Protein AF-A0AAW9J948-F1 (afdb_monomer_lite)

Radius of gyration: 21.25 Å; chains: 1; bounding box: 46×38×67 Å

pLDDT: mean 80.61, std 12.33, range [49.28, 95.81]

Structure (mmCIF, N/CA/C/O backbone):
data_AF-A0AAW9J948-F1
#
_entry.id   AF-A0AAW9J948-F1
#
loop_
_atom_site.group_PDB
_atom_site.id
_atom_site.type_symbol
_atom_site.label_atom_id
_atom_site.label_alt_id
_atom_site.label_comp_id
_atom_site.label_asym_id
_atom_site.label_entity_id
_atom_site.label_seq_id
_atom_site.pdbx_PDB_ins_code
_atom_site.Cartn_x
_atom_site.Cartn_y
_atom_site.Cartn_z
_atom_site.occupancy
_atom_site.B_iso_or_equiv
_atom_site.auth_seq_id
_atom_site.auth_comp_id
_atom_site.auth_asym_id
_atom_site.auth_atom_id
_atom_site.pdbx_PDB_model_num
ATOM 1 N N . PRO A 1 1 ? 7.634 14.056 -4.922 1.00 69.69 1 PRO A N 1
ATOM 2 C CA . PRO A 1 1 ? 8.353 15.098 -5.703 1.00 69.69 1 PRO A CA 1
ATOM 3 C C . PRO A 1 1 ? 9.664 14.594 -6.317 1.00 69.69 1 PRO A C 1
ATOM 5 O O . PRO A 1 1 ? 9.771 14.563 -7.535 1.00 69.69 1 PRO A O 1
ATOM 8 N N . ILE A 1 2 ? 10.621 14.130 -5.501 1.00 78.88 2 ILE A N 1
ATOM 9 C CA . ILE A 1 2 ? 11.935 13.707 -6.012 1.00 78.88 2 ILE A CA 1
ATOM 10 C C . ILE A 1 2 ? 11.862 12.459 -6.899 1.00 78.88 2 ILE A C 1
ATOM 12 O O . ILE A 1 2 ? 12.463 12.441 -7.962 1.00 78.88 2 ILE A O 1
ATOM 16 N N . ALA A 1 3 ? 11.022 11.480 -6.544 1.00 79.25 3 ALA A N 1
ATOM 17 C CA . ALA A 1 3 ? 10.766 10.304 -7.377 1.00 79.25 3 ALA A CA 1
ATOM 18 C C . ALA A 1 3 ? 10.282 10.669 -8.789 1.00 79.25 3 ALA A C 1
ATOM 20 O O . ALA A 1 3 ? 10.713 10.063 -9.761 1.00 79.25 3 ALA A O 1
ATOM 21 N N . GLY A 1 4 ? 9.413 11.683 -8.904 1.00 81.19 4 GLY A N 1
ATO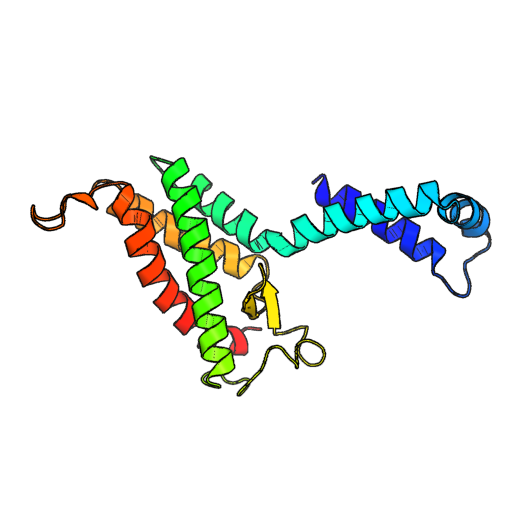M 22 C CA . GLY A 1 4 ? 8.882 12.157 -10.187 1.00 81.19 4 GLY A CA 1
ATOM 23 C C . GLY A 1 4 ? 9.942 12.830 -11.045 1.00 81.19 4 GLY A C 1
ATOM 24 O O . GLY A 1 4 ? 9.979 12.614 -12.248 1.00 81.19 4 GLY A O 1
ATOM 25 N N . ILE A 1 5 ? 10.844 13.587 -10.420 1.00 85.44 5 ILE A N 1
ATOM 26 C CA . ILE A 1 5 ? 11.970 14.221 -11.112 1.00 85.44 5 ILE A CA 1
ATOM 27 C C . ILE A 1 5 ? 12.966 13.154 -11.579 1.00 85.44 5 ILE A C 1
ATOM 29 O O . ILE A 1 5 ? 13.385 13.184 -12.729 1.00 85.44 5 ILE A O 1
ATOM 33 N N . LEU A 1 6 ? 13.309 12.185 -10.726 1.00 84.81 6 LEU A N 1
ATOM 34 C CA . LEU A 1 6 ? 14.239 11.106 -11.073 1.00 84.81 6 LEU A CA 1
ATOM 35 C C . LEU A 1 6 ? 13.691 10.212 -12.193 1.00 84.81 6 LEU A C 1
ATOM 37 O O . LEU A 1 6 ? 14.409 9.936 -13.154 1.00 84.81 6 LEU A O 1
ATOM 41 N N . LEU A 1 7 ? 12.411 9.832 -12.108 1.00 86.31 7 LEU A N 1
ATOM 42 C CA . LEU A 1 7 ? 11.726 9.076 -13.155 1.00 86.31 7 LEU A CA 1
ATOM 43 C C . LEU A 1 7 ? 11.612 9.879 -14.452 1.00 86.31 7 LEU A C 1
ATOM 45 O O . LEU A 1 7 ? 11.917 9.363 -15.522 1.00 86.31 7 LEU A O 1
ATOM 49 N N . GLY A 1 8 ? 11.189 11.141 -14.361 1.00 83.62 8 GLY A N 1
ATOM 50 C CA . GLY A 1 8 ? 10.980 12.005 -15.520 1.00 83.62 8 GLY A CA 1
ATOM 51 C C . GLY A 1 8 ? 12.280 12.302 -16.261 1.00 83.62 8 GLY A C 1
ATOM 52 O O . GLY A 1 8 ? 12.342 12.133 -17.473 1.00 83.62 8 GLY A O 1
ATOM 53 N N . VAL A 1 9 ? 13.338 12.680 -15.540 1.00 83.81 9 VAL A N 1
ATOM 54 C CA . VAL A 1 9 ? 14.650 12.980 -16.134 1.00 83.81 9 VAL A CA 1
ATOM 55 C C . VAL A 1 9 ? 15.319 11.705 -16.650 1.00 83.81 9 VAL A C 1
ATOM 57 O O . VAL A 1 9 ? 15.747 11.671 -17.802 1.00 83.81 9 VAL A O 1
ATOM 60 N N . GLY A 1 10 ? 15.368 10.638 -15.843 1.00 79.88 10 GLY A N 1
ATOM 61 C CA . GLY A 1 10 ? 15.966 9.362 -16.248 1.00 79.88 10 GLY A CA 1
ATOM 62 C C . GLY A 1 10 ? 15.228 8.722 -17.425 1.00 79.88 10 GLY A C 1
ATOM 63 O O . GLY A 1 10 ? 15.848 8.322 -18.406 1.00 79.88 10 GLY A O 1
ATOM 64 N N . GLY A 1 11 ? 13.896 8.684 -17.368 1.00 80.38 11 GLY A N 1
ATOM 65 C CA . GLY A 1 11 ? 13.042 8.123 -18.413 1.00 80.38 11 GLY A CA 1
ATOM 66 C C . GLY A 1 11 ? 13.057 8.925 -19.712 1.00 80.38 11 GLY A C 1
ATOM 67 O O . GLY A 1 11 ? 13.181 8.328 -20.778 1.00 80.38 11 GLY A O 1
ATOM 68 N N . ALA A 1 12 ? 12.984 10.260 -19.652 1.00 81.81 12 ALA A N 1
ATOM 69 C CA . ALA A 1 12 ? 13.002 11.093 -20.855 1.00 81.81 12 ALA A CA 1
ATOM 70 C C . ALA A 1 12 ? 14.353 11.026 -21.581 1.00 81.81 12 ALA A C 1
ATOM 72 O O . ALA A 1 12 ? 14.382 10.872 -22.800 1.00 81.81 12 ALA A O 1
ATOM 73 N N . LEU A 1 13 ? 15.472 11.085 -20.851 1.00 80.12 13 LEU A N 1
ATOM 74 C CA . LEU A 1 13 ? 16.808 11.050 -21.455 1.00 80.12 13 LEU A CA 1
ATOM 75 C C . LEU A 1 13 ? 17.144 9.672 -22.044 1.00 80.12 13 LEU A C 1
ATOM 77 O O . LEU A 1 13 ? 17.657 9.597 -23.160 1.00 80.12 13 LEU A O 1
ATOM 81 N N . LEU A 1 14 ? 16.788 8.585 -21.349 1.00 79.81 14 LEU A N 1
ATOM 82 C CA . LEU A 1 14 ? 16.915 7.228 -21.894 1.00 79.81 14 LEU A CA 1
ATOM 83 C C . LEU A 1 14 ? 15.966 6.999 -23.078 1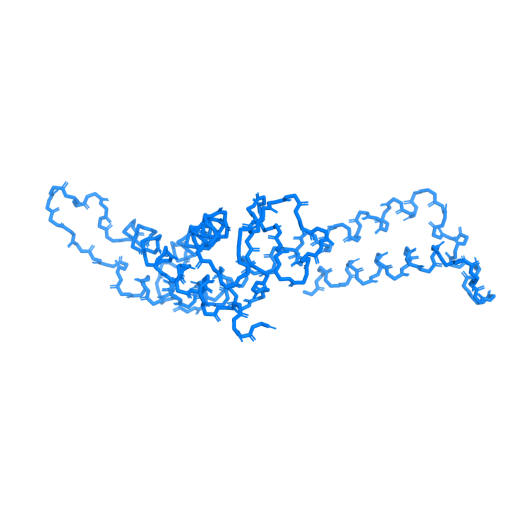.00 79.81 14 LEU A C 1
ATOM 85 O O . LEU A 1 14 ? 16.361 6.390 -24.071 1.00 79.81 14 LEU A O 1
ATOM 89 N N . GLY A 1 15 ? 14.744 7.532 -23.017 1.00 77.19 15 GLY A N 1
ATOM 90 C CA . GLY A 1 15 ? 13.772 7.458 -24.107 1.00 77.19 15 GLY A CA 1
ATOM 91 C C . GLY A 1 15 ? 14.262 8.145 -25.381 1.00 77.19 15 GLY A C 1
ATOM 92 O O . GLY A 1 15 ? 14.146 7.571 -26.459 1.00 77.19 15 GLY A O 1
ATOM 93 N N . ILE A 1 16 ? 14.887 9.324 -25.261 1.00 73.06 16 ILE A N 1
ATOM 94 C CA . ILE A 1 16 ? 15.494 10.048 -26.392 1.00 73.06 16 ILE A CA 1
ATOM 95 C C . ILE A 1 16 ? 16.660 9.253 -27.006 1.00 73.06 16 ILE A C 1
ATOM 97 O O . ILE A 1 16 ? 16.827 9.264 -28.224 1.00 73.06 16 ILE A O 1
ATOM 101 N N . SER A 1 17 ? 17.435 8.526 -26.191 1.00 66.12 17 SER A N 1
ATOM 102 C CA . SER A 1 17 ? 18.544 7.684 -26.671 1.00 66.12 17 SER A CA 1
ATOM 103 C C . SER A 1 17 ? 18.119 6.402 -27.396 1.00 66.12 17 SER A C 1
ATOM 105 O O . SER A 1 17 ? 18.915 5.846 -28.146 1.00 66.12 17 SER A O 1
ATOM 107 N N . GLY A 1 18 ? 16.875 5.949 -27.208 1.00 68.38 18 GLY A N 1
ATOM 108 C CA . GLY A 1 18 ? 16.320 4.746 -27.840 1.00 68.38 18 GLY A CA 1
ATOM 109 C C . GLY A 1 18 ? 15.475 5.002 -29.094 1.00 68.38 18 GLY A C 1
ATOM 110 O O . GLY A 1 18 ? 14.829 4.079 -29.586 1.00 68.38 18 GLY A O 1
ATOM 111 N N . LEU A 1 19 ? 15.413 6.241 -29.597 1.00 72.62 19 LEU A N 1
ATOM 112 C CA . LEU A 1 19 ? 14.620 6.587 -30.781 1.00 72.62 19 LEU A CA 1
ATOM 113 C C . LEU A 1 19 ? 15.290 6.084 -32.070 1.00 72.62 19 LEU A C 1
ATOM 115 O O . LEU A 1 19 ? 16.440 6.409 -32.341 1.00 72.62 19 LEU A O 1
ATOM 119 N N . ASN A 1 20 ? 14.531 5.373 -32.914 1.00 58.50 20 ASN A N 1
ATOM 120 C CA . ASN A 1 20 ? 15.029 4.816 -34.181 1.00 58.50 20 ASN A CA 1
ATOM 121 C C . ASN A 1 20 ? 15.274 5.866 -35.288 1.00 58.50 20 ASN A C 1
ATOM 123 O O . ASN A 1 20 ? 15.936 5.539 -36.262 1.00 58.50 20 ASN A O 1
ATOM 127 N N . ASN A 1 21 ? 14.763 7.102 -35.154 1.00 64.44 21 ASN A N 1
ATOM 128 C CA . ASN A 1 21 ? 14.993 8.237 -36.071 1.00 64.44 21 ASN A CA 1
ATOM 129 C C . ASN A 1 21 ? 14.920 9.586 -35.314 1.00 64.44 21 ASN A C 1
ATOM 131 O O . ASN A 1 21 ? 13.912 10.294 -35.393 1.00 64.44 21 ASN A O 1
ATOM 135 N N . PRO A 1 22 ? 15.945 9.947 -34.525 1.00 66.19 22 PRO A N 1
ATOM 136 C CA . PRO A 1 22 ? 15.914 11.159 -33.718 1.00 66.19 22 PRO A CA 1
ATOM 137 C C . PRO A 1 22 ? 16.178 12.415 -34.575 1.00 66.19 22 PRO A C 1
ATOM 139 O O . PRO A 1 22 ? 17.124 12.429 -35.367 1.00 66.19 22 PRO A O 1
ATOM 142 N N . PRO A 1 23 ? 15.394 13.501 -34.411 1.00 72.31 23 PRO A N 1
ATOM 143 C CA . PRO A 1 23 ? 15.698 14.804 -35.006 1.00 72.31 23 PRO A CA 1
ATOM 144 C C . PRO A 1 23 ? 17.132 15.264 -34.693 1.00 72.31 23 PRO A C 1
ATOM 146 O O . PRO A 1 23 ? 17.624 15.031 -33.589 1.00 72.31 23 PRO A O 1
ATOM 149 N N . ALA A 1 24 ? 17.790 15.968 -35.624 1.00 66.88 24 ALA A N 1
ATOM 150 C CA . ALA A 1 24 ? 19.202 16.376 -35.507 1.00 66.88 24 ALA A CA 1
ATOM 151 C C . ALA A 1 24 ? 19.540 17.153 -34.214 1.00 66.88 24 ALA A C 1
ATOM 153 O O . ALA A 1 24 ? 20.673 17.114 -33.744 1.00 66.88 24 ALA A O 1
ATOM 154 N N . VAL A 1 25 ? 18.545 17.798 -33.599 1.00 67.56 25 VAL A N 1
ATOM 155 C CA . VAL A 1 25 ? 18.655 18.517 -32.318 1.00 67.56 25 VAL A CA 1
ATOM 156 C C . VAL A 1 25 ? 18.996 17.585 -31.142 1.00 67.56 25 VAL A C 1
ATOM 158 O O . VAL A 1 25 ? 19.636 18.015 -30.186 1.00 67.56 25 VAL A O 1
ATOM 161 N N . TYR A 1 26 ? 18.621 16.304 -31.205 1.00 66.69 26 TYR A N 1
ATOM 162 C CA . TYR A 1 26 ? 18.865 15.335 -30.131 1.00 66.69 26 TYR A CA 1
ATOM 163 C C . TYR A 1 26 ? 20.192 14.578 -30.272 1.00 66.69 26 TYR A C 1
ATOM 165 O O . TYR A 1 26 ? 20.624 13.959 -29.306 1.00 66.69 26 TYR A O 1
ATOM 173 N N . GLN A 1 27 ? 20.877 14.657 -31.418 1.00 67.31 27 GLN A N 1
ATOM 174 C CA . GLN A 1 27 ? 22.156 13.968 -31.670 1.00 67.31 27 GLN A CA 1
ATOM 175 C C . GLN A 1 27 ? 23.240 14.244 -30.598 1.00 67.31 27 GLN A C 1
ATOM 177 O O . GLN A 1 27 ? 23.848 13.284 -30.121 1.00 67.31 27 GLN A O 1
ATOM 182 N N . PRO A 1 28 ? 23.453 15.493 -30.122 1.00 69.88 28 PRO A N 1
ATOM 183 C CA . PRO A 1 28 ? 24.423 15.765 -29.056 1.00 69.88 28 PRO A CA 1
ATOM 184 C C . PRO A 1 28 ? 24.004 15.166 -27.707 1.00 69.88 28 PRO A C 1
ATOM 186 O O . PRO A 1 28 ? 24.841 14.674 -26.953 1.00 69.88 28 PRO A O 1
ATOM 189 N N . LEU A 1 29 ? 22.698 15.174 -27.410 1.00 68.94 29 LEU A N 1
ATOM 190 C CA . LEU A 1 29 ? 22.150 14.553 -26.203 1.00 68.94 29 LEU A CA 1
ATOM 191 C C . LEU A 1 29 ? 22.298 13.033 -26.249 1.00 68.94 29 LEU A C 1
ATOM 193 O O . LEU A 1 29 ? 22.656 12.432 -25.245 1.00 68.94 29 LEU A O 1
ATOM 197 N N . ILE A 1 30 ? 22.057 12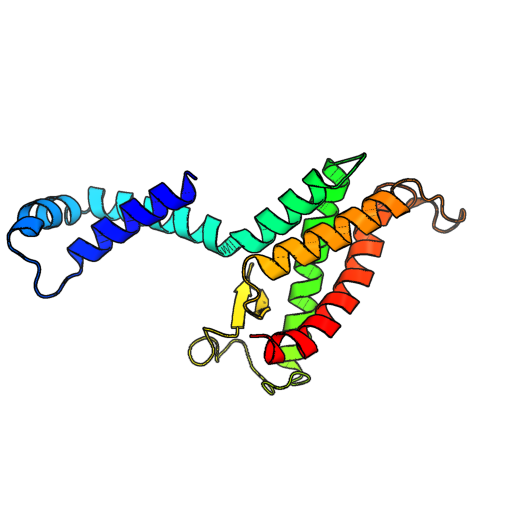.410 -27.402 1.00 68.19 30 ILE A N 1
ATOM 198 C CA . ILE A 1 30 ? 22.196 10.963 -27.581 1.00 68.19 30 ILE A CA 1
ATOM 199 C C . ILE A 1 30 ? 23.660 10.557 -27.427 1.00 68.19 30 ILE A C 1
ATOM 201 O O . ILE A 1 30 ? 23.930 9.586 -26.728 1.00 68.19 30 ILE A O 1
ATOM 205 N N . ALA A 1 31 ? 24.608 11.321 -27.980 1.00 69.56 31 ALA A N 1
ATOM 206 C CA . ALA A 1 31 ? 26.045 11.091 -27.793 1.00 69.56 31 ALA A CA 1
ATOM 207 C C . ALA A 1 31 ? 26.487 11.215 -26.320 1.00 69.56 31 ALA A C 1
ATOM 209 O O . ALA A 1 31 ? 27.330 10.451 -25.858 1.00 69.56 31 ALA A O 1
ATOM 210 N N . PHE A 1 32 ? 25.891 12.139 -25.560 1.00 73.19 32 PHE A N 1
ATOM 211 C CA . PHE A 1 32 ? 26.142 12.278 -24.122 1.00 73.19 32 PHE A CA 1
ATOM 212 C C . PHE A 1 32 ? 25.500 11.149 -23.301 1.00 73.19 32 PHE A C 1
ATOM 214 O O . PHE A 1 32 ? 26.132 10.591 -22.406 1.00 73.19 32 PHE A O 1
ATOM 221 N N . VAL A 1 33 ? 24.253 10.786 -23.610 1.00 73.69 33 VAL A N 1
ATOM 222 C CA . VAL A 1 33 ? 23.511 9.735 -22.899 1.00 73.69 33 VAL A CA 1
ATOM 223 C C . VAL A 1 33 ? 24.108 8.357 -23.167 1.00 73.69 33 VAL A C 1
ATOM 225 O O . VAL A 1 33 ? 24.187 7.565 -22.234 1.00 73.69 33 VAL A O 1
ATOM 228 N N . SER A 1 34 ? 24.582 8.090 -24.387 1.00 69.25 34 SER A N 1
ATOM 229 C CA . SER A 1 34 ? 25.187 6.811 -24.801 1.00 69.25 34 SER A CA 1
ATOM 230 C C . SER A 1 34 ? 26.567 6.530 -24.194 1.00 69.25 34 SER A C 1
ATOM 232 O O . SER A 1 34 ? 27.083 5.421 -24.342 1.00 69.25 34 SER A O 1
ATOM 234 N N . ILE A 1 35 ? 27.149 7.476 -23.443 1.00 82.81 35 ILE A N 1
ATOM 235 C CA . ILE A 1 35 ? 28.293 7.191 -22.572 1.00 82.81 35 ILE A CA 1
ATOM 236 C C . ILE A 1 35 ? 27.846 6.137 -21.541 1.00 82.81 35 ILE A C 1
ATOM 238 O O . ILE A 1 35 ? 26.900 6.400 -20.793 1.00 82.81 35 ILE A O 1
ATOM 242 N N . PRO A 1 36 ? 28.532 4.981 -21.413 1.00 80.56 36 PRO A N 1
ATOM 243 C CA . PRO A 1 36 ? 28.096 3.889 -20.535 1.00 80.56 36 PRO A CA 1
ATOM 244 C C . PRO A 1 36 ? 27.852 4.321 -19.084 1.00 80.56 36 PRO A C 1
ATOM 246 O O . PRO A 1 36 ? 26.886 3.895 -18.456 1.00 80.56 36 PRO A O 1
ATOM 249 N N . ALA A 1 37 ? 28.689 5.225 -18.563 1.00 82.75 37 ALA A N 1
ATOM 250 C CA . ALA A 1 37 ? 28.529 5.790 -17.226 1.00 82.75 37 ALA A CA 1
ATOM 251 C C . ALA A 1 37 ? 27.260 6.653 -17.093 1.00 82.75 37 ALA A C 1
ATOM 253 O O . ALA A 1 37 ? 26.562 6.571 -16.085 1.00 82.75 37 ALA A O 1
ATOM 254 N N . VAL A 1 38 ? 26.927 7.450 -18.113 1.00 81.31 38 VAL A N 1
ATOM 255 C CA . VAL A 1 38 ? 25.747 8.328 -18.108 1.00 81.31 38 VAL A CA 1
ATOM 256 C C . VAL A 1 38 ? 24.471 7.505 -18.268 1.00 81.31 38 VAL A C 1
ATOM 258 O O . VAL A 1 38 ? 23.536 7.691 -17.490 1.00 81.31 38 VAL A O 1
ATOM 261 N N . THR A 1 39 ? 24.444 6.532 -19.187 1.00 81.62 39 THR A N 1
ATOM 262 C CA . THR A 1 39 ? 23.321 5.584 -19.308 1.00 81.62 39 THR A CA 1
ATOM 263 C C . THR A 1 39 ? 23.089 4.837 -17.992 1.00 81.62 39 THR A C 1
ATOM 265 O O . THR A 1 39 ? 21.944 4.702 -17.556 1.00 81.62 39 THR A O 1
ATOM 268 N N . ALA A 1 40 ? 24.157 4.376 -17.328 1.00 83.75 40 ALA A N 1
ATOM 269 C CA . ALA A 1 40 ? 24.053 3.675 -16.051 1.00 83.75 40 ALA A CA 1
ATOM 270 C C . ALA A 1 40 ? 23.440 4.565 -14.960 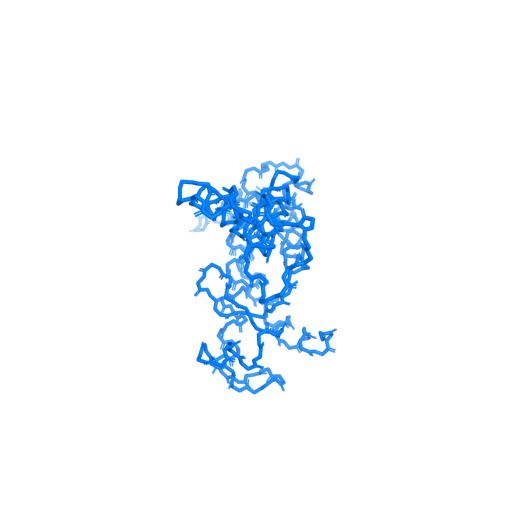1.00 83.75 40 ALA A C 1
ATOM 272 O O . ALA A 1 40 ? 22.492 4.149 -14.294 1.00 83.75 40 ALA A O 1
ATOM 273 N N . VAL A 1 41 ? 23.910 5.810 -14.820 1.00 86.12 41 VAL A N 1
ATOM 274 C CA . VAL A 1 41 ? 23.349 6.772 -13.855 1.00 86.12 41 VAL A CA 1
ATOM 275 C C . VAL A 1 41 ? 21.880 7.065 -14.158 1.00 86.12 41 VAL A C 1
ATOM 277 O O . VAL A 1 41 ? 21.049 6.997 -13.254 1.00 86.12 41 VAL A O 1
ATOM 280 N N . LEU A 1 42 ? 21.528 7.322 -15.418 1.00 84.81 42 LEU A N 1
ATOM 281 C CA . LEU A 1 42 ? 20.144 7.595 -15.814 1.00 84.81 42 LEU A CA 1
ATOM 282 C C . LEU A 1 42 ? 19.226 6.387 -15.600 1.00 84.81 42 LEU A C 1
ATOM 284 O O . LEU A 1 42 ? 18.078 6.556 -15.191 1.00 84.81 42 LEU A O 1
ATOM 288 N N . THR A 1 43 ? 19.736 5.171 -15.808 1.00 85.38 43 THR A N 1
ATOM 289 C CA . THR A 1 43 ? 18.999 3.926 -15.542 1.00 85.38 43 THR A CA 1
ATOM 290 C C . THR A 1 43 ? 18.758 3.749 -14.050 1.00 85.38 43 THR A C 1
ATOM 292 O O . THR A 1 43 ? 17.642 3.435 -13.642 1.00 85.38 43 THR A O 1
ATOM 295 N N . ILE A 1 44 ? 19.766 4.020 -13.217 1.00 87.00 44 ILE A N 1
ATOM 296 C CA . ILE A 1 44 ? 19.613 4.007 -11.758 1.00 87.00 44 ILE A CA 1
ATOM 297 C C . ILE A 1 44 ? 18.578 5.055 -11.329 1.00 87.00 44 ILE A C 1
ATOM 299 O O . ILE A 1 44 ? 17.667 4.727 -10.573 1.00 87.00 44 ILE A O 1
ATOM 303 N N . MET A 1 45 ? 18.656 6.286 -11.845 1.00 86.44 45 MET A N 1
ATOM 304 C CA . MET A 1 45 ? 17.685 7.347 -11.540 1.00 86.44 45 MET A CA 1
ATOM 305 C C . MET A 1 45 ? 16.258 6.949 -11.932 1.00 86.44 45 MET A C 1
ATOM 307 O O . MET A 1 45 ? 15.341 7.092 -11.121 1.00 86.44 45 MET A O 1
ATOM 311 N N . LYS A 1 46 ? 16.078 6.400 -13.140 1.00 86.12 46 LYS A N 1
ATOM 312 C CA . LYS A 1 46 ? 14.787 5.890 -13.613 1.00 86.12 46 LYS A CA 1
ATOM 313 C C . LYS A 1 46 ? 14.254 4.806 -12.675 1.00 86.12 46 LYS A C 1
ATOM 315 O O . LYS A 1 46 ? 13.135 4.931 -12.191 1.00 86.12 46 LYS A O 1
ATOM 320 N N . ASN A 1 47 ? 15.067 3.799 -12.358 1.00 86.50 47 ASN A N 1
ATOM 321 C CA . ASN A 1 47 ? 14.660 2.668 -11.521 1.00 86.50 47 ASN A CA 1
ATOM 322 C C . ASN A 1 47 ? 14.313 3.091 -10.082 1.00 86.50 47 ASN A C 1
ATOM 324 O O . ASN A 1 47 ? 13.371 2.564 -9.491 1.00 86.50 47 ASN A O 1
ATOM 328 N N . VAL A 1 48 ? 15.035 4.069 -9.522 1.00 87.50 48 VAL A N 1
ATOM 329 C CA . VAL A 1 48 ? 14.712 4.670 -8.213 1.00 87.50 48 VAL A CA 1
ATOM 330 C C . VAL A 1 48 ? 13.371 5.408 -8.257 1.00 87.50 48 VAL A C 1
ATOM 332 O O . VAL A 1 48 ? 12.604 5.369 -7.295 1.00 87.50 48 VAL A O 1
ATOM 335 N N . GLY A 1 49 ? 13.062 6.071 -9.369 1.00 83.88 49 GLY A N 1
ATOM 336 C CA . GLY A 1 49 ? 11.742 6.645 -9.596 1.00 83.88 49 GLY A CA 1
ATOM 337 C C . GLY A 1 49 ? 10.655 5.569 -9.676 1.00 83.88 49 GLY A C 1
ATOM 338 O O . GLY A 1 49 ? 9.680 5.622 -8.923 1.00 83.88 49 GLY A O 1
ATOM 339 N N . ASP A 1 50 ? 10.864 4.563 -10.525 1.00 85.38 50 ASP A N 1
ATOM 340 C CA . ASP A 1 50 ? 9.923 3.465 -10.773 1.00 85.38 50 ASP A CA 1
ATOM 341 C C . ASP A 1 50 ? 9.539 2.726 -9.486 1.00 85.38 50 ASP A C 1
ATOM 343 O O . ASP A 1 50 ? 8.355 2.489 -9.250 1.00 85.38 50 ASP A O 1
ATOM 347 N N . ILE A 1 51 ? 10.496 2.413 -8.602 1.00 84.75 51 ILE A N 1
ATOM 348 C CA . ILE A 1 51 ? 10.190 1.675 -7.365 1.00 84.75 51 ILE A CA 1
ATOM 349 C C . ILE A 1 51 ? 9.302 2.477 -6.402 1.00 84.75 51 ILE A C 1
ATOM 351 O O . ILE A 1 51 ? 8.444 1.901 -5.727 1.00 84.75 51 ILE A O 1
ATOM 355 N N . ILE A 1 52 ? 9.460 3.803 -6.348 1.00 87.00 52 ILE A N 1
ATOM 356 C CA . ILE A 1 52 ? 8.638 4.664 -5.488 1.00 87.00 52 ILE A CA 1
ATOM 357 C C . ILE A 1 52 ? 7.222 4.779 -6.058 1.00 87.00 52 ILE A C 1
ATOM 359 O O . ILE A 1 52 ? 6.257 4.672 -5.301 1.00 87.00 52 ILE A O 1
ATOM 363 N N . PHE A 1 53 ? 7.082 4.957 -7.375 1.00 83.56 53 PHE A N 1
ATOM 364 C CA . PHE A 1 53 ? 5.765 5.003 -8.020 1.00 83.56 53 PHE A CA 1
ATOM 365 C C . PHE A 1 53 ? 5.050 3.652 -7.991 1.00 83.56 53 PHE A C 1
ATOM 367 O O . PHE A 1 53 ? 3.850 3.610 -7.726 1.00 83.56 53 PHE A O 1
ATOM 374 N N . GLY A 1 54 ? 5.782 2.551 -8.167 1.00 82.75 54 GLY A N 1
ATOM 375 C CA . GLY A 1 54 ? 5.240 1.198 -8.056 1.00 82.75 54 GLY A CA 1
ATOM 376 C C . GLY A 1 54 ? 4.688 0.884 -6.663 1.00 82.75 54 GLY A C 1
ATOM 377 O O . GLY A 1 54 ? 3.741 0.121 -6.541 1.00 82.75 54 GLY A O 1
ATOM 378 N N . ASN A 1 55 ? 5.217 1.519 -5.610 1.00 87.50 55 ASN A N 1
ATOM 379 C CA . ASN A 1 55 ? 4.743 1.355 -4.229 1.00 87.50 55 ASN A CA 1
ATOM 380 C C . ASN A 1 55 ? 3.943 2.561 -3.709 1.00 87.50 55 ASN A C 1
ATOM 382 O O . ASN A 1 55 ? 3.646 2.657 -2.515 1.00 87.50 55 ASN A O 1
ATOM 386 N N . LEU A 1 56 ? 3.553 3.479 -4.593 1.00 89.00 56 LEU A N 1
ATOM 387 C CA . LEU A 1 56 ? 2.779 4.666 -4.243 1.00 89.00 56 LEU A CA 1
ATOM 388 C C . LEU A 1 56 ? 1.445 4.344 -3.540 1.00 89.00 56 LEU A C 1
ATOM 390 O O . LEU A 1 56 ? 1.125 5.045 -2.580 1.00 89.00 56 LEU A O 1
ATOM 394 N N . PRO A 1 57 ? 0.708 3.269 -3.889 1.00 90.81 57 PRO A N 1
ATOM 395 C CA . PRO A 1 57 ? -0.479 2.863 -3.134 1.00 90.81 57 PRO A CA 1
ATOM 396 C C . PRO A 1 57 ? -0.185 2.596 -1.649 1.00 90.81 57 PRO A C 1
ATOM 398 O O . PRO A 1 57 ? -0.904 3.082 -0.777 1.00 90.81 57 PRO A O 1
ATOM 401 N N . LEU A 1 58 ? 0.912 1.897 -1.337 1.00 91.94 58 LEU A N 1
ATOM 402 C CA . LEU A 1 58 ? 1.320 1.637 0.046 1.00 91.94 58 LEU A CA 1
ATOM 403 C C . LEU A 1 58 ? 1.687 2.941 0.769 1.00 91.94 58 LEU A C 1
ATOM 405 O O . LEU A 1 58 ? 1.271 3.157 1.907 1.00 91.94 58 LEU A O 1
ATOM 409 N N . LEU A 1 59 ? 2.434 3.828 0.103 1.00 92.75 59 LEU A N 1
ATOM 410 C CA . LEU A 1 59 ? 2.810 5.128 0.669 1.00 92.75 59 LEU A CA 1
ATOM 411 C C . LEU A 1 59 ? 1.578 5.977 1.004 1.00 92.75 59 LEU A C 1
ATOM 413 O O . LEU A 1 59 ? 1.548 6.629 2.048 1.00 92.75 59 LEU A O 1
ATOM 417 N N . PHE A 1 60 ? 0.545 5.935 0.160 1.00 93.94 60 PHE A N 1
ATOM 418 C CA . PHE A 1 60 ? -0.728 6.596 0.435 1.00 93.94 60 PHE A CA 1
ATOM 419 C C . PHE A 1 60 ? -1.497 5.937 1.579 1.00 93.94 60 PHE A C 1
ATOM 421 O O . PHE A 1 60 ? -2.029 6.662 2.416 1.00 93.94 60 PHE A O 1
ATOM 428 N N . ALA A 1 61 ? -1.512 4.604 1.680 1.00 95.06 61 ALA A N 1
ATOM 429 C CA . ALA A 1 61 ? -2.134 3.917 2.816 1.00 95.06 61 ALA A CA 1
ATOM 430 C C . ALA A 1 61 ? -1.541 4.381 4.150 1.00 95.06 61 ALA A C 1
ATOM 432 O O . ALA A 1 61 ? -2.278 4.785 5.053 1.00 95.06 61 ALA A O 1
ATOM 433 N N . VAL A 1 62 ? -0.210 4.418 4.234 1.00 95.81 62 VAL A N 1
ATOM 434 C CA . VAL A 1 62 ? 0.502 4.896 5.424 1.00 95.81 62 VAL A CA 1
ATOM 435 C C . VAL A 1 62 ? 0.257 6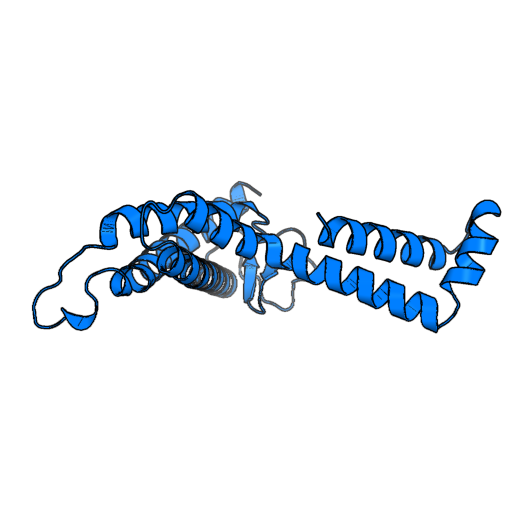.384 5.657 1.00 95.81 62 VAL A C 1
ATOM 437 O O . VAL A 1 62 ? -0.084 6.781 6.772 1.00 95.81 62 VAL A O 1
ATOM 440 N N . GLY A 1 63 ? 0.399 7.215 4.622 1.00 94.81 63 GLY A N 1
ATOM 441 C CA . GLY A 1 63 ? 0.236 8.665 4.728 1.00 94.81 63 GLY A CA 1
ATOM 442 C C . GLY A 1 63 ? -1.161 9.073 5.193 1.00 94.81 63 GLY A C 1
ATOM 443 O O . GLY A 1 63 ? -1.295 9.901 6.095 1.00 94.81 63 GLY A O 1
ATOM 444 N N . VAL A 1 64 ? -2.200 8.449 4.636 1.00 95.44 64 VAL A N 1
ATOM 445 C CA . VAL A 1 64 ? -3.596 8.695 5.019 1.00 95.44 64 VAL A CA 1
ATOM 446 C C . VAL A 1 64 ? -3.874 8.173 6.430 1.00 95.44 64 VAL A C 1
ATOM 448 O O . VAL A 1 64 ? -4.465 8.898 7.231 1.00 95.44 64 VAL A O 1
ATOM 451 N N . ALA A 1 65 ? -3.395 6.974 6.780 1.00 95.38 65 ALA A N 1
ATOM 452 C CA . ALA A 1 65 ? -3.574 6.427 8.124 1.00 95.38 65 ALA A CA 1
ATOM 453 C C . ALA A 1 65 ? -2.934 7.316 9.202 1.00 95.38 65 ALA A C 1
ATOM 455 O O . ALA A 1 65 ? -3.573 7.651 10.198 1.00 95.38 65 ALA A O 1
ATOM 456 N N . VAL A 1 66 ? -1.690 7.749 8.984 1.00 95.31 66 VAL A N 1
ATOM 457 C CA . VAL A 1 66 ? -0.952 8.640 9.895 1.00 95.31 66 VAL A CA 1
ATOM 458 C C . VAL A 1 66 ? -1.564 10.040 9.945 1.00 95.31 66 VAL A C 1
ATOM 460 O O . VAL A 1 66 ? -1.610 10.650 11.017 1.00 95.31 66 VAL A O 1
ATOM 463 N N . GLY A 1 67 ? -2.029 10.553 8.804 1.00 94.00 67 GLY A N 1
ATOM 464 C CA . GLY A 1 67 ? -2.661 11.868 8.702 1.00 94.00 67 GLY A CA 1
ATOM 465 C C . GLY A 1 67 ? -3.983 11.955 9.466 1.00 94.00 67 GLY A C 1
ATOM 466 O O . GLY A 1 67 ? -4.263 12.979 10.085 1.00 94.00 67 GLY A O 1
ATOM 467 N N . LEU A 1 68 ? -4.763 10.870 9.470 1.00 94.00 68 LEU A N 1
ATOM 468 C CA . LEU A 1 68 ? -6.079 10.797 10.117 1.00 94.00 68 LEU A CA 1
ATOM 469 C C . LEU A 1 68 ? -6.048 10.208 11.543 1.00 94.00 68 LEU A C 1
ATOM 471 O O . LEU A 1 68 ? -7.051 10.278 12.263 1.00 94.00 68 LEU A O 1
ATOM 475 N N . ALA A 1 69 ? -4.925 9.628 11.976 1.00 92.88 69 ALA A N 1
ATOM 476 C CA . ALA A 1 69 ? -4.766 9.089 13.325 1.00 92.88 69 ALA A CA 1
ATOM 477 C C . ALA A 1 69 ? -4.634 10.206 14.373 1.00 92.88 69 ALA A C 1
ATOM 479 O O . ALA A 1 69 ? -3.770 11.085 14.285 1.00 92.88 69 ALA A O 1
ATOM 480 N N . LYS A 1 70 ? -5.478 10.148 15.410 1.00 87.75 70 LYS A N 1
ATOM 481 C CA . LYS A 1 70 ? -5.519 11.155 16.486 1.00 87.75 70 LYS A CA 1
ATOM 482 C C . LYS A 1 70 ? -4.424 10.956 17.535 1.00 87.75 70 LYS A C 1
ATOM 484 O O . LYS A 1 70 ? -3.915 11.930 18.084 1.00 87.75 70 LYS A O 1
ATOM 489 N N . LYS A 1 71 ? -4.079 9.703 17.830 1.00 86.44 71 LYS A N 1
ATOM 490 C CA . LYS A 1 71 ? -3.051 9.291 18.803 1.00 86.44 71 LYS A CA 1
ATOM 491 C C . LYS A 1 71 ? -2.214 8.162 18.208 1.00 86.44 71 LYS A C 1
ATOM 493 O O . LYS A 1 71 ? -2.553 7.673 17.140 1.00 86.44 71 LYS A O 1
ATOM 498 N N . ASP A 1 72 ? -1.110 7.792 18.854 1.00 86.69 72 ASP A N 1
ATOM 499 C CA . ASP A 1 72 ? -0.248 6.656 18.485 1.00 86.69 72 ASP A CA 1
ATOM 500 C C . ASP A 1 72 ? -0.020 6.489 16.973 1.00 86.69 72 ASP A C 1
ATOM 502 O O . ASP A 1 72 ? -0.198 5.410 16.406 1.00 86.69 72 ASP A O 1
ATOM 506 N N . LYS A 1 73 ? 0.384 7.569 16.296 1.00 90.50 73 LYS A N 1
ATOM 507 C CA . LYS A 1 73 ? 0.515 7.594 14.829 1.00 90.50 73 LYS A CA 1
ATOM 508 C C . LYS A 1 73 ? 1.428 6.491 14.282 1.00 90.50 73 LYS A C 1
ATOM 510 O O . LYS A 1 73 ? 1.193 5.990 13.188 1.00 90.50 73 LYS A O 1
ATOM 515 N N . GLY A 1 74 ? 2.432 6.071 15.055 1.00 88.62 74 GLY A N 1
ATOM 516 C CA . GLY A 1 74 ? 3.311 4.957 14.693 1.00 88.62 74 GLY A CA 1
ATOM 517 C C . GLY A 1 74 ? 2.584 3.610 14.596 1.00 88.62 74 GLY A C 1
ATOM 518 O O . GLY A 1 74 ? 2.850 2.837 13.678 1.00 88.62 74 GLY A O 1
ATOM 519 N N . THR A 1 75 ? 1.623 3.333 15.483 1.00 88.94 75 THR A N 1
ATOM 520 C CA . THR A 1 75 ? 0.856 2.076 15.428 1.00 88.94 75 THR A CA 1
ATOM 521 C C . THR A 1 75 ? -0.187 2.104 14.316 1.00 88.94 75 THR A C 1
ATOM 523 O O . THR A 1 75 ? -0.413 1.074 13.686 1.00 88.94 75 THR A O 1
ATOM 526 N N . ALA A 1 76 ? -0.748 3.277 13.996 1.00 92.44 76 ALA A N 1
ATOM 527 C CA . ALA A 1 76 ? -1.599 3.470 12.819 1.00 92.44 76 ALA A CA 1
ATOM 528 C C . ALA A 1 76 ? -0.830 3.225 11.510 1.00 92.44 76 ALA A C 1
ATOM 530 O O . ALA A 1 76 ? -1.326 2.522 10.629 1.00 92.44 76 ALA A O 1
ATOM 531 N N . ALA A 1 77 ? 0.400 3.746 11.409 1.00 94.44 77 ALA A N 1
ATOM 532 C CA . ALA A 1 77 ? 1.277 3.520 10.263 1.00 94.44 77 ALA A CA 1
ATOM 533 C C . ALA A 1 77 ? 1.519 2.022 10.045 1.00 94.44 77 ALA A C 1
ATOM 535 O O . ALA A 1 77 ? 1.237 1.499 8.969 1.00 94.44 77 ALA A O 1
ATOM 536 N N . LEU A 1 78 ? 1.963 1.313 11.088 1.00 93.00 78 LEU A N 1
ATOM 537 C CA . LEU A 1 78 ? 2.212 -0.126 11.017 1.00 93.00 78 LEU A CA 1
ATOM 538 C C . LEU A 1 78 ? 0.936 -0.902 10.671 1.00 93.00 78 LEU A C 1
ATOM 540 O O . LEU A 1 78 ? 0.954 -1.712 9.747 1.00 93.00 78 LEU A O 1
ATOM 544 N N . ALA A 1 79 ? -0.183 -0.617 11.344 1.00 93.31 79 ALA A N 1
ATOM 545 C CA . ALA A 1 79 ? -1.461 -1.272 11.070 1.00 93.31 79 ALA A CA 1
ATOM 546 C C . ALA A 1 79 ? -1.913 -1.099 9.611 1.00 93.31 79 ALA A C 1
ATOM 548 O O . ALA A 1 79 ? -2.472 -2.035 9.043 1.00 93.31 79 ALA A O 1
ATOM 549 N N . SER A 1 80 ? -1.625 0.047 8.986 1.00 95.06 80 SER A N 1
ATOM 550 C CA . SER A 1 80 ? -1.999 0.301 7.588 1.00 95.06 80 SER A CA 1
ATOM 551 C C . SER A 1 80 ? -1.192 -0.543 6.607 1.00 95.06 80 SER A C 1
ATOM 553 O O . SER A 1 80 ? -1.752 -1.043 5.635 1.00 95.06 80 SER A O 1
ATOM 555 N N . VAL A 1 81 ? 0.090 -0.788 6.901 1.00 94.06 81 VAL A N 1
ATOM 556 C CA . VAL A 1 81 ? 0.936 -1.693 6.112 1.00 94.06 81 VAL A CA 1
ATOM 557 C C . VAL A 1 81 ? 0.392 -3.118 6.197 1.00 94.06 81 VAL A C 1
ATOM 559 O O . VAL A 1 81 ? 0.181 -3.752 5.165 1.00 94.06 81 VAL A O 1
ATOM 562 N N . PHE A 1 82 ? 0.089 -3.602 7.408 1.00 91.31 82 PHE A N 1
ATOM 563 C CA . PHE A 1 82 ? -0.515 -4.926 7.596 1.00 91.31 82 PHE A CA 1
ATOM 564 C C . PHE A 1 82 ? -1.860 -5.044 6.871 1.00 91.31 82 PHE A C 1
ATOM 566 O O . PHE A 1 82 ? -2.083 -6.004 6.135 1.00 91.31 82 PHE A O 1
ATOM 573 N N . GLY A 1 83 ? -2.736 -4.052 7.035 1.00 92.12 83 GLY A N 1
ATOM 574 C CA . GLY A 1 83 ? -4.037 -4.008 6.376 1.00 92.12 83 GLY A CA 1
ATOM 575 C C . GLY A 1 83 ? -3.934 -4.029 4.853 1.00 92.12 83 GLY A C 1
ATOM 576 O O . GLY A 1 83 ? -4.632 -4.801 4.200 1.00 92.12 83 GLY A O 1
ATOM 577 N N . PHE A 1 84 ? -3.030 -3.227 4.288 1.00 92.56 84 PHE A N 1
ATOM 578 C CA . PHE A 1 84 ? -2.807 -3.162 2.846 1.00 92.56 84 PHE A CA 1
ATOM 579 C C . PHE A 1 84 ? -2.296 -4.495 2.281 1.00 92.56 84 PHE A C 1
ATOM 581 O O . PHE A 1 84 ? -2.794 -4.950 1.252 1.00 92.56 84 PHE A O 1
ATOM 588 N N . ILE A 1 85 ? -1.351 -5.158 2.955 1.00 91.50 85 ILE A N 1
ATOM 589 C CA . ILE A 1 85 ? -0.844 -6.473 2.525 1.00 91.50 85 ILE A CA 1
ATOM 590 C C . ILE A 1 85 ? -1.961 -7.522 2.560 1.00 91.50 85 ILE A C 1
ATOM 592 O O . ILE A 1 85 ? -2.146 -8.252 1.588 1.00 91.50 85 ILE A O 1
ATOM 596 N N . VAL A 1 86 ? -2.745 -7.568 3.643 1.00 91.44 86 VAL A N 1
ATOM 597 C CA . VAL A 1 86 ? -3.844 -8.537 3.794 1.00 91.44 86 VAL A CA 1
ATOM 598 C C . VAL A 1 86 ? -4.926 -8.325 2.737 1.00 91.44 86 VAL A C 1
ATOM 600 O O . VAL A 1 86 ? -5.369 -9.291 2.121 1.00 91.44 86 VAL A O 1
ATOM 603 N N . MET A 1 87 ? -5.306 -7.076 2.467 1.00 92.06 87 MET A N 1
ATOM 604 C CA . MET A 1 87 ? -6.261 -6.754 1.404 1.00 92.06 87 MET A CA 1
ATOM 605 C C . MET A 1 87 ? -5.779 -7.254 0.039 1.00 92.06 87 MET A C 1
ATOM 607 O O . MET A 1 87 ? -6.533 -7.926 -0.660 1.00 92.06 87 MET A O 1
ATOM 611 N N . ASN A 1 88 ? -4.520 -6.983 -0.326 1.00 88.38 88 ASN A N 1
ATOM 612 C CA . ASN A 1 88 ? -3.964 -7.454 -1.597 1.00 88.38 88 ASN A CA 1
ATOM 613 C C . ASN A 1 88 ? -3.870 -8.984 -1.662 1.00 88.38 88 ASN A C 1
ATOM 615 O O . ASN A 1 88 ? -4.158 -9.561 -2.707 1.00 88.38 88 ASN A O 1
ATOM 619 N N . GLN A 1 89 ? -3.527 -9.652 -0.557 1.00 88.00 89 GLN A N 1
ATOM 620 C CA . GLN A 1 89 ? -3.501 -11.114 -0.499 1.00 88.00 89 GLN A CA 1
ATOM 621 C C . GLN A 1 89 ? -4.893 -11.721 -0.707 1.00 88.00 89 GLN A C 1
ATOM 623 O O . GLN A 1 89 ? -5.024 -12.711 -1.422 1.00 88.00 89 GLN A O 1
ATOM 628 N N . VAL A 1 90 ? -5.939 -11.139 -0.115 1.00 87.00 90 VAL A N 1
ATOM 629 C CA . VAL A 1 90 ? -7.315 -11.627 -0.303 1.00 87.00 90 VAL A CA 1
ATOM 630 C C . VAL A 1 90 ? -7.774 -11.439 -1.745 1.00 87.00 90 VAL A C 1
ATOM 632 O O . VAL A 1 90 ? -8.318 -12.375 -2.329 1.00 87.00 90 VAL A O 1
ATOM 635 N N . ILE A 1 91 ? -7.494 -10.279 -2.344 1.00 84.19 91 ILE A N 1
ATOM 636 C CA . ILE A 1 91 ? -7.786 -10.026 -3.762 1.00 84.19 91 ILE A CA 1
ATOM 637 C C . ILE A 1 91 ? -7.059 -11.051 -4.646 1.00 84.19 91 ILE A C 1
ATOM 639 O O . ILE A 1 91 ? -7.675 -11.650 -5.525 1.00 84.19 91 ILE A O 1
ATOM 643 N N . SER A 1 92 ? -5.779 -11.313 -4.365 1.00 81.19 92 SER A N 1
ATOM 644 C CA . SER A 1 92 ? -4.973 -12.324 -5.061 1.00 81.19 92 SER A CA 1
ATOM 645 C C . SER A 1 92 ? -5.587 -13.722 -4.992 1.00 81.19 92 SER A C 1
ATOM 647 O O . SER A 1 92 ? -5.747 -14.399 -6.013 1.00 81.19 92 SER A O 1
ATOM 649 N N . SER A 1 93 ? -5.991 -14.145 -3.792 1.00 83.12 93 SER A N 1
ATOM 650 C CA . SER A 1 93 ? -6.640 -15.439 -3.588 1.00 83.12 93 SER A CA 1
ATOM 651 C C . SER A 1 93 ? -7.965 -15.530 -4.347 1.00 83.12 93 SER A C 1
ATOM 653 O O . SER A 1 93 ? -8.250 -16.557 -4.952 1.00 83.12 93 SER A O 1
ATOM 655 N N . MET A 1 94 ? -8.763 -14.462 -4.377 1.00 79.00 94 MET A N 1
ATOM 656 C CA . MET A 1 94 ? -10.050 -14.460 -5.082 1.00 79.00 94 MET A CA 1
ATOM 657 C C . MET A 1 94 ? -9.919 -14.463 -6.605 1.00 79.00 94 MET A C 1
ATOM 659 O O . MET A 1 94 ? -10.708 -15.135 -7.268 1.00 79.00 94 MET A O 1
ATOM 663 N N . LEU A 1 95 ? -8.914 -13.771 -7.147 1.00 73.81 95 LEU A N 1
ATOM 664 C CA . LEU A 1 95 ? -8.545 -13.853 -8.565 1.00 73.81 95 LEU A CA 1
ATOM 665 C C . LEU A 1 95 ? -8.128 -15.281 -8.942 1.00 73.81 95 LEU A C 1
ATOM 667 O O . LEU A 1 95 ? -8.596 -15.822 -9.940 1.00 73.81 95 LEU A O 1
ATOM 671 N N . THR A 1 96 ? -7.311 -15.917 -8.097 1.00 70.88 96 THR A N 1
ATOM 672 C CA . THR A 1 96 ? -6.835 -17.295 -8.315 1.00 70.88 96 THR A CA 1
ATOM 673 C C . THR A 1 96 ? -7.972 -18.317 -8.247 1.00 70.88 96 THR A C 1
ATOM 675 O O . THR A 1 96 ? -7.980 -19.293 -8.990 1.00 70.88 96 THR A O 1
ATOM 678 N N . LEU A 1 97 ? -8.955 -18.093 -7.371 1.00 73.19 97 LEU A N 1
ATOM 679 C CA . LEU A 1 97 ? -10.144 -18.940 -7.247 1.00 73.19 97 LEU A CA 1
ATOM 680 C C . LEU A 1 97 ? -11.197 -18.671 -8.339 1.00 73.19 97 LEU A C 1
ATOM 682 O O . LEU A 1 97 ? -12.208 -19.367 -8.377 1.00 73.19 97 LEU A O 1
ATOM 686 N N . GLY A 1 98 ? -10.991 -17.671 -9.206 1.00 65.06 98 GLY A N 1
ATOM 687 C CA . GLY A 1 98 ? -11.937 -17.303 -10.264 1.00 65.06 98 GLY A CA 1
ATOM 688 C C . GLY A 1 98 ? -13.272 -16.770 -9.750 1.00 65.06 98 GLY A C 1
ATOM 689 O O . GLY A 1 98 ? -14.279 -16.858 -10.445 1.00 65.06 98 GLY A O 1
ATOM 690 N N . LEU A 1 99 ? -13.296 -16.244 -8.523 1.00 62.81 99 LEU A N 1
ATOM 691 C CA . LEU A 1 99 ? -14.516 -15.729 -7.897 1.00 62.81 99 LEU A CA 1
ATOM 692 C C . LEU A 1 99 ? -14.905 -14.340 -8.422 1.00 62.81 99 LEU A C 1
ATOM 694 O O . LEU A 1 99 ? -15.992 -13.861 -8.122 1.00 62.81 99 LEU A O 1
ATOM 698 N N . THR A 1 100 ? -14.041 -13.673 -9.186 1.00 63.97 100 THR A N 1
ATOM 699 C CA . THR A 1 100 ? -14.297 -12.337 -9.736 1.00 63.97 100 THR A CA 1
ATOM 700 C C . THR A 1 100 ? -14.861 -12.422 -11.158 1.00 63.97 100 THR A C 1
ATOM 702 O O . THR A 1 100 ? -14.683 -13.415 -11.860 1.00 63.97 100 THR A O 1
ATOM 705 N N . GLN A 1 101 ? -15.527 -11.357 -11.618 1.00 55.69 101 GLN A N 1
ATOM 706 C CA . GLN A 1 101 ? -16.119 -11.282 -12.965 1.00 55.69 101 GLN A CA 1
ATOM 707 C C . GLN A 1 101 ? -15.094 -11.374 -14.115 1.00 55.69 101 GLN A C 1
ATOM 709 O O . GLN A 1 101 ? -15.494 -11.509 -15.267 1.00 55.69 101 GLN A O 1
ATOM 714 N N . LEU A 1 102 ? -13.788 -11.327 -13.815 1.00 55.72 102 LEU A N 1
ATOM 715 C CA . LEU A 1 102 ? -12.713 -11.556 -14.786 1.00 55.72 102 LEU A CA 1
ATOM 716 C C . LEU A 1 102 ? -12.439 -13.052 -15.049 1.00 55.72 102 LEU A C 1
ATOM 718 O O . LEU A 1 102 ? -11.707 -13.368 -15.983 1.00 55.72 102 LEU A O 1
ATOM 722 N N . GLY A 1 103 ? -13.006 -13.975 -14.262 1.00 57.50 103 GLY A N 1
ATOM 723 C CA . GLY A 1 103 ? -12.666 -15.401 -14.313 1.00 57.50 103 GLY A CA 1
ATOM 724 C C . GLY A 1 103 ? -11.367 -15.736 -13.564 1.00 57.50 103 GLY A C 1
ATOM 725 O O . GLY A 1 103 ? -10.867 -14.936 -12.773 1.00 57.50 103 GLY A O 1
ATOM 726 N N . VAL A 1 104 ? -10.829 -16.947 -13.771 1.00 58.25 104 VAL A N 1
ATOM 727 C CA . VAL A 1 104 ? -9.548 -17.376 -13.176 1.00 58.25 104 VAL A CA 1
ATOM 728 C C . VAL A 1 104 ? -8.415 -16.654 -13.897 1.00 58.25 104 VAL A C 1
ATOM 730 O O . VAL A 1 104 ? -7.980 -17.101 -14.953 1.00 58.25 104 VAL A O 1
ATOM 733 N N . VAL A 1 105 ? -7.930 -15.552 -13.326 1.00 58.06 105 VAL A N 1
ATOM 734 C CA . VAL A 1 105 ? -6.735 -14.868 -13.835 1.00 58.06 105 VAL A CA 1
ATOM 735 C C . VAL A 1 105 ? -5.549 -15.307 -12.994 1.00 58.06 105 VAL A C 1
ATOM 737 O O . VAL A 1 105 ? -5.513 -15.090 -11.780 1.00 58.06 105 VAL A O 1
ATOM 740 N N . THR A 1 106 ? -4.572 -15.945 -13.632 1.00 56.69 106 THR A N 1
ATOM 741 C CA . THR A 1 106 ? -3.368 -16.441 -12.946 1.00 56.69 106 THR A CA 1
ATOM 742 C C . THR A 1 106 ? -2.188 -15.499 -13.199 1.00 56.69 106 THR A C 1
ATOM 744 O O . THR A 1 106 ? -2.109 -14.852 -14.240 1.00 56.69 106 THR A O 1
ATOM 747 N N . ALA A 1 107 ? -1.198 -15.473 -12.299 1.00 52.81 107 ALA A N 1
ATOM 748 C CA . ALA A 1 107 ? 0.022 -14.654 -12.402 1.00 52.81 107 ALA A CA 1
ATOM 749 C C . ALA A 1 107 ? 0.829 -14.810 -13.718 1.00 52.81 107 ALA A C 1
ATOM 751 O O . ALA A 1 107 ? 1.731 -14.020 -13.987 1.00 52.81 107 ALA A O 1
ATOM 752 N N . LYS A 1 108 ? 0.514 -15.807 -14.558 1.00 49.28 108 LYS A N 1
ATOM 753 C CA . LYS A 1 108 ? 1.081 -15.992 -15.904 1.00 49.28 108 LYS A CA 1
ATOM 754 C C . LYS A 1 108 ? 0.463 -15.088 -16.983 1.00 49.28 108 LYS A C 1
ATOM 756 O O . LYS A 1 108 ? 1.058 -14.955 -18.047 1.00 49.28 108 LYS A O 1
ATOM 761 N N . GLU A 1 109 ? -0.675 -14.447 -16.723 1.00 53.06 109 GLU A N 1
ATOM 762 C CA . GLU A 1 109 ? -1.443 -13.662 -17.709 1.00 53.06 109 GLU A CA 1
ATOM 763 C C . GLU A 1 109 ? -1.318 -12.141 -17.510 1.00 53.06 109 GLU A C 1
ATOM 765 O O . GLU A 1 109 ? -2.000 -11.361 -18.178 1.00 53.06 109 GLU A O 1
ATOM 770 N N . VAL A 1 110 ? -0.395 -11.698 -16.642 1.00 52.97 110 VAL A N 1
ATOM 771 C CA . VAL A 1 110 ? -0.084 -10.274 -16.383 1.00 52.97 110 VAL A CA 1
ATOM 772 C C . VAL A 1 110 ? 0.219 -9.515 -17.689 1.00 52.97 110 VAL A C 1
ATOM 774 O O . VAL A 1 110 ? -0.069 -8.328 -17.796 1.00 52.97 110 VAL A O 1
ATOM 777 N N . GLY A 1 111 ? 0.751 -10.200 -18.710 1.00 50.06 111 GLY A N 1
ATOM 778 C CA . GLY A 1 111 ? 1.039 -9.613 -20.023 1.00 50.06 111 GLY A CA 1
ATOM 779 C C . GLY A 1 111 ? -0.191 -9.300 -20.890 1.00 50.06 111 GLY A C 1
ATOM 780 O O . GLY A 1 111 ? -0.095 -8.430 -21.748 1.00 50.06 111 GLY A O 1
ATOM 781 N N . ALA A 1 112 ? -1.335 -9.963 -20.671 1.00 51.22 112 ALA A N 1
ATOM 782 C CA . ALA A 1 112 ? -2.568 -9.758 -21.445 1.00 51.22 112 ALA A CA 1
ATOM 783 C C . ALA A 1 112 ? -3.588 -8.853 -20.722 1.00 51.22 112 ALA A C 1
ATOM 785 O O . ALA A 1 112 ? -4.319 -8.114 -21.375 1.00 51.22 112 ALA A O 1
ATOM 786 N N . TYR A 1 113 ? -3.590 -8.857 -19.381 1.00 51.78 113 TYR A N 1
ATOM 787 C CA . TYR A 1 113 ? -4.492 -8.057 -18.533 1.00 51.78 113 TYR A CA 1
ATOM 788 C C . TYR A 1 113 ? -3.762 -6.991 -17.696 1.00 51.78 113 TYR A C 1
ATOM 790 O O . TYR A 1 113 ? -4.258 -6.587 -16.646 1.00 51.78 113 TYR A O 1
ATOM 798 N N . GLY A 1 114 ? -2.593 -6.513 -18.140 1.00 53.47 114 GLY A N 1
ATOM 799 C CA . GLY A 1 114 ? -1.732 -5.594 -17.374 1.00 53.47 114 GLY A CA 1
ATOM 800 C C . GLY A 1 114 ? -2.371 -4.253 -16.979 1.00 53.47 114 GLY A C 1
ATOM 801 O O . GLY A 1 114 ? -1.892 -3.581 -16.068 1.00 53.47 114 GLY A O 1
ATOM 802 N N . THR A 1 115 ? -3.484 -3.872 -17.610 1.00 57.03 115 THR A N 1
ATOM 803 C CA . THR A 1 115 ? -4.295 -2.721 -17.183 1.00 57.03 115 THR A CA 1
ATOM 804 C C . THR A 1 115 ? -5.088 -3.025 -15.908 1.00 57.03 115 THR A C 1
ATOM 806 O O . THR A 1 115 ? -5.221 -2.157 -15.048 1.00 57.03 115 THR A O 1
ATOM 809 N N . TYR A 1 116 ? -5.571 -4.262 -15.760 1.00 55.75 116 TYR A N 1
ATOM 810 C CA . TYR A 1 116 ? -6.490 -4.702 -14.705 1.00 55.75 116 TYR A CA 1
ATOM 811 C C . TYR A 1 116 ? -5.789 -5.351 -13.518 1.00 55.75 116 TYR A C 1
ATOM 813 O O . TYR A 1 116 ? -6.256 -5.230 -12.385 1.00 55.75 116 TYR A O 1
ATOM 821 N N . VAL A 1 117 ? -4.651 -6.007 -13.752 1.00 58.56 117 VAL A N 1
ATOM 822 C CA . VAL A 1 117 ? -3.935 -6.745 -12.712 1.00 58.56 117 VAL A CA 1
ATOM 823 C C . VAL A 1 117 ? -2.467 -6.351 -12.688 1.00 58.56 117 VAL A C 1
ATOM 825 O O . VAL A 1 117 ? -1.822 -6.206 -13.723 1.00 58.56 117 VAL A O 1
ATOM 828 N N . THR A 1 118 ? -1.945 -6.149 -11.486 1.00 65.00 118 THR A N 1
ATOM 829 C CA . THR A 1 118 ? -0.577 -5.708 -11.234 1.00 65.00 118 THR A CA 1
ATOM 830 C C . THR A 1 118 ? 0.053 -6.549 -10.129 1.00 65.00 118 THR A C 1
ATOM 832 O O . THR A 1 118 ? -0.632 -7.165 -9.312 1.00 65.00 118 THR A O 1
ATOM 835 N N . THR A 1 119 ? 1.378 -6.569 -10.081 1.00 65.12 119 THR A N 1
ATOM 836 C CA . THR A 1 119 ? 2.115 -7.218 -8.999 1.00 65.12 119 THR A CA 1
ATOM 837 C C . THR A 1 119 ? 2.602 -6.146 -8.034 1.00 65.12 119 THR A C 1
ATOM 839 O O . THR A 1 119 ? 3.618 -5.498 -8.278 1.00 65.12 119 THR A O 1
ATOM 842 N N . ASN A 1 120 ? 1.888 -5.959 -6.924 1.00 62.53 120 ASN A N 1
ATOM 843 C CA . ASN A 1 120 ? 2.317 -5.071 -5.841 1.00 62.53 120 ASN A CA 1
ATOM 844 C C . ASN A 1 120 ? 3.036 -5.897 -4.772 1.00 62.53 120 ASN A C 1
ATOM 846 O O . ASN A 1 120 ? 2.466 -6.853 -4.253 1.00 62.53 120 ASN A O 1
ATOM 850 N N . LEU A 1 121 ? 4.273 -5.530 -4.417 1.00 61.53 121 LEU A N 1
ATOM 851 C CA . LEU A 1 121 ? 5.066 -6.205 -3.368 1.00 61.53 121 LEU A CA 1
ATOM 852 C C . LEU A 1 121 ? 5.250 -7.726 -3.587 1.00 61.53 121 LEU A C 1
ATOM 854 O O . LEU A 1 121 ? 5.392 -8.479 -2.629 1.00 61.53 121 LEU A O 1
ATOM 858 N N . GLY A 1 122 ? 5.227 -8.195 -4.839 1.00 61.09 122 GLY A N 1
ATOM 859 C CA . GLY A 1 122 ? 5.287 -9.628 -5.166 1.00 61.09 122 GLY A CA 1
ATOM 860 C C . GLY A 1 122 ? 3.941 -10.362 -5.088 1.00 61.09 122 GLY A C 1
ATOM 861 O O . GLY A 1 122 ? 3.894 -11.558 -5.361 1.00 61.09 122 GLY A O 1
ATOM 862 N N . ILE A 1 123 ? 2.849 -9.660 -4.768 1.00 66.81 123 ILE A N 1
ATOM 863 C CA . ILE A 1 123 ? 1.485 -10.198 -4.718 1.00 66.81 123 ILE A CA 1
ATOM 864 C C . ILE A 1 123 ? 0.742 -9.800 -5.995 1.00 66.81 123 ILE A C 1
ATOM 866 O O . ILE A 1 123 ? 0.637 -8.616 -6.321 1.00 66.81 123 ILE A O 1
ATOM 870 N N . PHE A 1 124 ? 0.204 -10.791 -6.704 1.00 66.19 124 PHE A N 1
ATOM 871 C CA . PHE A 1 124 ? -0.648 -10.581 -7.873 1.00 66.19 124 PHE A CA 1
ATOM 872 C C . PHE A 1 124 ? -2.024 -10.070 -7.429 1.00 66.19 124 PHE A C 1
ATOM 874 O O . PHE A 1 124 ? -2.768 -10.803 -6.785 1.00 66.19 124 PHE A O 1
ATOM 881 N N . THR A 1 125 ? -2.353 -8.816 -7.723 1.00 69.81 125 THR A N 1
ATOM 882 C CA . THR A 1 125 ? -3.537 -8.118 -7.197 1.00 69.81 125 THR A CA 1
ATOM 883 C C . THR A 1 125 ? -4.135 -7.186 -8.249 1.00 69.81 125 THR A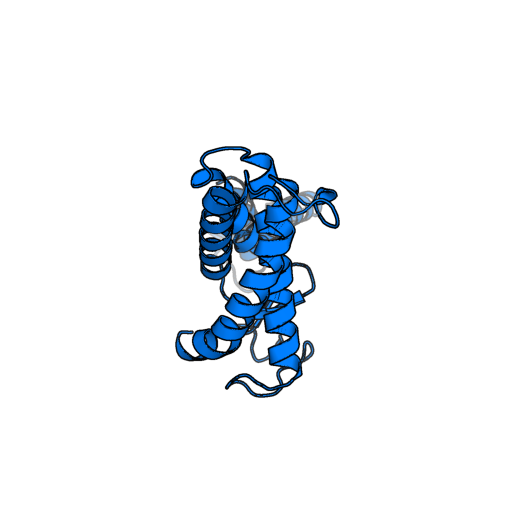 C 1
ATOM 885 O O . THR A 1 125 ? -3.477 -6.832 -9.224 1.00 69.81 125 THR A O 1
ATOM 888 N N . LEU A 1 126 ? -5.378 -6.745 -8.062 1.00 71.88 126 LEU A N 1
ATOM 889 C CA . LEU A 1 126 ? -6.005 -5.773 -8.961 1.00 71.88 126 LEU A CA 1
ATOM 890 C C . LEU A 1 126 ? -5.242 -4.442 -8.959 1.00 71.88 126 LEU A C 1
ATOM 892 O O . LEU A 1 126 ? -4.761 -3.975 -7.919 1.00 71.88 126 LEU A O 1
ATOM 896 N N . ASN A 1 127 ? -5.155 -3.800 -10.125 1.00 77.56 127 ASN A N 1
ATOM 897 C CA . ASN A 1 127 ? -4.537 -2.486 -10.253 1.00 77.56 127 ASN A CA 1
ATOM 898 C C . ASN A 1 127 ? -5.479 -1.387 -9.742 1.00 77.56 127 ASN A C 1
ATOM 900 O O . ASN A 1 127 ? -6.116 -0.664 -10.501 1.00 77.56 127 ASN A O 1
ATOM 904 N N . MET A 1 128 ? -5.541 -1.246 -8.420 1.00 76.81 128 MET A N 1
ATOM 905 C CA . MET A 1 128 ? -6.323 -0.196 -7.760 1.00 76.81 128 MET A CA 1
ATOM 906 C C . MET A 1 128 ? -5.578 1.144 -7.676 1.00 76.81 128 MET A C 1
ATOM 908 O O . MET A 1 128 ? -6.112 2.101 -7.111 1.00 76.81 128 MET A O 1
ATOM 912 N N . SER A 1 129 ? -4.343 1.219 -8.197 1.00 84.69 129 SER A N 1
ATOM 913 C CA . SER A 1 129 ? -3.475 2.398 -8.115 1.00 84.69 129 SER A CA 1
ATOM 914 C C . SER A 1 129 ? -3.521 3.031 -6.707 1.00 84.69 129 SER A C 1
ATOM 916 O O . SER A 1 129 ? -3.581 2.335 -5.689 1.00 84.69 129 SER A O 1
ATOM 918 N N . VAL A 1 130 ? -3.507 4.357 -6.620 1.00 88.38 130 VAL A N 1
ATOM 919 C CA . VAL A 1 130 ? -3.529 5.121 -5.365 1.00 88.38 130 VAL A CA 1
ATOM 920 C C . VAL A 1 130 ? -4.807 4.893 -4.553 1.00 88.38 130 VAL A C 1
ATOM 922 O O . VAL A 1 130 ? -4.776 4.972 -3.324 1.00 88.38 130 VAL A O 1
ATOM 925 N N . PHE A 1 131 ? -5.926 4.581 -5.213 1.00 88.88 131 PHE A N 1
ATOM 926 C CA . PHE A 1 131 ? -7.227 4.433 -4.561 1.00 88.88 131 PHE A CA 1
ATOM 927 C C . PHE A 1 131 ? -7.247 3.289 -3.552 1.00 88.88 131 PHE A C 1
ATOM 929 O O . PHE A 1 131 ? -7.716 3.485 -2.431 1.00 88.88 131 PHE A O 1
ATOM 936 N N . GLY A 1 132 ? -6.667 2.134 -3.897 1.00 87.00 132 GLY A N 1
ATOM 937 C CA . GLY A 1 132 ? -6.540 1.016 -2.955 1.00 87.00 132 GLY A CA 1
ATOM 938 C C . GLY A 1 132 ? -5.754 1.412 -1.700 1.00 87.00 132 GLY A C 1
ATOM 939 O O . GLY A 1 132 ? -6.107 1.030 -0.585 1.00 87.00 132 GLY A O 1
ATOM 940 N N . GLY A 1 133 ? -4.737 2.260 -1.872 1.00 90.75 133 GLY A N 1
ATOM 941 C CA . GLY A 1 133 ? -3.984 2.861 -0.776 1.00 90.75 133 GLY A CA 1
ATOM 942 C C . GLY A 1 133 ? -4.832 3.770 0.110 1.00 90.75 133 GLY A C 1
ATOM 943 O O . GLY A 1 133 ? -4.855 3.614 1.327 1.00 90.75 133 GLY A O 1
ATOM 944 N N . ILE A 1 134 ? -5.573 4.699 -0.492 1.00 93.69 134 ILE A N 1
ATOM 945 C CA . ILE A 1 134 ? -6.429 5.646 0.238 1.00 93.69 134 ILE A CA 1
ATOM 946 C C . ILE A 1 134 ? -7.501 4.908 1.046 1.00 93.69 134 ILE A C 1
ATOM 948 O O . ILE A 1 134 ? -7.673 5.202 2.229 1.00 93.69 134 ILE A O 1
ATOM 952 N N . ILE A 1 135 ? -8.183 3.927 0.445 1.00 92.62 135 ILE A N 1
ATOM 953 C CA . ILE A 1 135 ? -9.208 3.123 1.128 1.00 92.62 135 ILE A CA 1
ATOM 954 C C . ILE A 1 135 ? -8.591 2.398 2.325 1.00 92.62 135 ILE A C 1
ATOM 956 O O . ILE A 1 135 ? -9.106 2.513 3.439 1.00 92.62 135 ILE A O 1
ATOM 960 N N . ALA A 1 136 ? -7.456 1.721 2.117 1.00 93.56 136 ALA A N 1
ATOM 961 C CA . ALA A 1 136 ? -6.726 1.052 3.187 1.00 93.56 136 ALA A CA 1
ATOM 962 C C . ALA A 1 136 ? -6.380 2.015 4.332 1.00 93.56 136 ALA A C 1
ATOM 964 O O . ALA A 1 136 ? -6.659 1.723 5.494 1.00 93.56 136 ALA A O 1
ATOM 965 N N . GLY A 1 137 ? -5.845 3.192 4.003 1.00 94.12 137 GLY A N 1
ATOM 966 C CA . GLY A 1 137 ? -5.472 4.204 4.986 1.00 94.12 137 GLY A CA 1
ATOM 967 C C . GLY A 1 137 ? -6.659 4.754 5.781 1.00 94.12 137 GLY A C 1
ATOM 968 O O . GLY A 1 137 ? -6.567 4.881 7.004 1.00 94.12 137 GLY A O 1
ATOM 969 N N . ILE A 1 138 ? -7.789 5.037 5.121 1.00 95.62 138 ILE A N 1
ATOM 970 C CA . ILE A 1 138 ? -9.014 5.519 5.784 1.00 95.62 138 ILE A CA 1
ATOM 971 C C . ILE A 1 138 ? -9.558 4.450 6.733 1.00 95.62 138 ILE A C 1
ATOM 973 O O . ILE A 1 138 ? -9.814 4.742 7.903 1.00 95.62 138 ILE A O 1
ATOM 977 N N . VAL A 1 139 ? -9.708 3.210 6.259 1.00 94.50 139 VAL A N 1
ATOM 978 C CA . VAL A 1 139 ? -10.233 2.102 7.071 1.00 94.50 139 VAL A CA 1
ATOM 979 C C . VAL A 1 139 ? -9.340 1.868 8.288 1.00 94.50 139 VAL A C 1
ATOM 981 O O . VAL A 1 139 ? -9.843 1.812 9.413 1.00 94.50 139 VAL A O 1
ATOM 984 N N . THR A 1 140 ? -8.017 1.820 8.105 1.00 94.50 140 THR A N 1
ATOM 985 C CA . THR A 1 140 ? -7.080 1.696 9.227 1.00 94.50 140 THR A CA 1
ATOM 986 C C . THR A 1 140 ? -7.201 2.860 10.208 1.00 94.50 140 THR A C 1
ATOM 988 O O . THR A 1 140 ? -7.250 2.617 11.413 1.00 94.50 140 THR A O 1
ATOM 991 N N . ALA A 1 141 ? -7.277 4.110 9.742 1.00 94.81 141 ALA A N 1
ATOM 992 C CA . ALA A 1 141 ? -7.396 5.266 10.632 1.00 94.81 141 ALA A CA 1
ATOM 993 C C . ALA A 1 141 ? -8.674 5.223 11.479 1.00 94.81 141 ALA A C 1
ATOM 995 O O . ALA A 1 141 ? -8.641 5.531 12.673 1.00 94.81 141 ALA A O 1
ATOM 996 N N . LEU A 1 142 ? -9.799 4.822 10.882 1.00 94.25 142 LEU A N 1
ATOM 997 C CA . LEU A 1 142 ? -11.073 4.684 11.588 1.00 94.25 142 LEU A CA 1
ATOM 998 C C . LEU A 1 142 ? -10.999 3.596 12.666 1.00 94.25 142 LEU A C 1
ATOM 1000 O O . LEU A 1 142 ? -11.432 3.820 13.800 1.00 94.25 142 LEU A O 1
ATOM 1004 N N . LEU A 1 143 ? -10.409 2.443 12.340 1.00 92.62 143 LEU A N 1
ATOM 1005 C CA . LEU A 1 143 ? -10.225 1.345 13.290 1.00 92.62 143 LEU A CA 1
ATOM 1006 C C . LEU A 1 143 ? -9.249 1.717 14.405 1.00 92.62 143 LEU A C 1
ATOM 1008 O O . LEU A 1 143 ? -9.535 1.465 15.573 1.00 92.62 143 LEU A O 1
ATOM 1012 N N . HIS A 1 144 ? -8.136 2.366 14.070 1.00 93.19 144 HIS A N 1
ATOM 1013 C CA . HIS A 1 144 ? -7.164 2.852 15.045 1.00 93.19 144 HIS A CA 1
ATOM 1014 C C . HIS A 1 144 ? -7.818 3.826 16.028 1.00 93.19 144 HIS A C 1
ATOM 1016 O O . HIS A 1 144 ? -7.827 3.583 17.236 1.00 93.19 144 HIS A O 1
ATOM 1022 N N . ASN A 1 145 ? -8.482 4.864 15.516 1.00 91.88 145 ASN A N 1
ATOM 1023 C CA . ASN A 1 145 ? -9.131 5.876 16.345 1.00 91.88 145 ASN A CA 1
ATOM 1024 C C . ASN A 1 145 ? -10.209 5.283 17.269 1.00 91.88 145 ASN A C 1
ATOM 1026 O O . ASN A 1 145 ? -10.409 5.805 18.365 1.00 91.88 145 ASN A O 1
ATOM 1030 N N . LYS A 1 146 ? -10.869 4.189 16.867 1.00 89.69 146 LYS A N 1
ATOM 1031 C CA . LYS A 1 146 ? -11.874 3.501 17.688 1.00 89.69 146 LYS A CA 1
ATOM 1032 C C . LYS A 1 146 ? -11.271 2.524 18.704 1.00 89.69 146 LYS A C 1
ATOM 1034 O O . LYS A 1 146 ? -11.773 2.445 19.820 1.00 89.69 146 LYS A O 1
ATOM 1039 N N . TYR A 1 147 ? -10.228 1.782 18.334 1.00 89.31 147 TYR A N 1
ATOM 1040 C CA . TYR A 1 147 ? -9.764 0.623 19.104 1.00 89.31 147 TYR A CA 1
ATOM 1041 C C . TYR A 1 147 ? -8.403 0.790 19.796 1.00 89.31 147 TYR A C 1
ATOM 1043 O O . TYR A 1 147 ? -8.002 -0.096 20.544 1.00 89.31 147 TYR A O 1
ATOM 1051 N N . HIS A 1 148 ? -7.702 1.913 19.619 1.00 83.38 148 HIS A N 1
ATOM 1052 C CA . HIS A 1 148 ? -6.385 2.137 20.235 1.00 83.38 148 HIS A CA 1
ATOM 1053 C C . HIS A 1 148 ? -6.369 2.084 21.778 1.00 83.38 148 HIS A C 1
ATOM 1055 O O . HIS A 1 148 ? -5.313 1.852 22.356 1.00 83.38 148 HIS A O 1
ATOM 1061 N N . THR A 1 149 ? -7.510 2.250 22.457 1.00 85.88 149 THR A N 1
ATOM 1062 C CA . THR A 1 149 ? -7.635 2.185 23.930 1.00 85.88 149 THR A CA 1
ATOM 1063 C C . THR A 1 149 ? -8.502 1.027 24.430 1.00 85.88 149 THR A C 1
ATOM 1065 O O . THR A 1 149 ? -8.892 1.017 25.599 1.00 85.88 149 THR A O 1
ATOM 1068 N N . ILE A 1 150 ? -8.826 0.047 23.578 1.00 88.19 150 ILE A N 1
ATOM 1069 C CA . ILE A 1 150 ? -9.688 -1.069 23.983 1.00 88.19 150 ILE A CA 1
ATOM 1070 C C . ILE A 1 150 ? -9.019 -1.925 25.066 1.00 88.19 150 ILE A C 1
ATOM 1072 O O . ILE A 1 150 ? -7.829 -2.223 24.983 1.00 88.19 150 ILE A O 1
ATOM 1076 N N . GLN A 1 151 ? -9.793 -2.345 26.066 1.00 85.00 151 GLN A N 1
ATOM 1077 C CA . GLN A 1 151 ? -9.363 -3.308 27.077 1.00 85.00 151 GLN A CA 1
ATOM 1078 C C . GLN A 1 151 ? -10.126 -4.612 26.869 1.00 85.00 151 GLN A C 1
ATOM 1080 O O . GLN A 1 151 ? -11.357 -4.619 26.846 1.00 85.00 151 GLN A O 1
ATOM 1085 N N . LEU A 1 152 ? -9.392 -5.703 26.670 1.00 85.88 152 LEU A N 1
ATOM 1086 C CA . LEU A 1 152 ? -9.960 -7.027 26.448 1.00 85.88 152 LEU A CA 1
ATOM 1087 C C . LEU A 1 152 ? -9.998 -7.839 27.759 1.00 85.88 152 LEU A C 1
ATOM 1089 O O . LEU A 1 152 ? -9.215 -7.559 28.670 1.00 85.88 152 LEU A O 1
ATOM 1093 N N . PRO A 1 153 ? -10.879 -8.858 27.867 1.00 85.50 153 PRO A N 1
ATOM 1094 C CA . PRO A 1 153 ? -10.948 -9.743 29.032 1.00 85.50 153 PRO A CA 1
ATOM 1095 C C . PRO A 1 153 ? -9.596 -10.388 29.359 1.00 85.50 153 PRO A C 1
ATOM 1097 O O . PRO A 1 153 ? -8.797 -10.628 28.455 1.00 85.50 153 PRO A O 1
ATOM 1100 N N . GLN A 1 154 ? -9.359 -10.737 30.630 1.00 81.94 154 GLN A N 1
ATOM 1101 C CA . GLN A 1 154 ? -8.043 -11.172 31.137 1.00 81.94 154 GLN A CA 1
ATOM 1102 C C . GLN A 1 154 ? -7.367 -12.282 30.309 1.00 81.94 154 GLN A C 1
ATOM 1104 O O . GLN A 1 154 ? -6.153 -12.251 30.139 1.00 81.94 154 GLN A O 1
ATOM 1109 N N . VAL A 1 155 ? -8.138 -13.205 29.723 1.00 85.62 155 VAL A N 1
ATOM 1110 C CA . VAL A 1 155 ? -7.622 -14.315 28.897 1.00 85.62 155 VAL A CA 1
ATOM 1111 C C . VAL A 1 155 ? -6.934 -13.835 27.607 1.00 85.62 155 VAL A C 1
ATOM 1113 O O . VAL A 1 155 ? -5.961 -14.439 27.167 1.00 85.62 155 VAL A O 1
ATOM 1116 N N . ILE A 1 156 ? -7.398 -12.732 27.012 1.00 85.50 156 ILE A N 1
ATOM 1117 C CA . ILE A 1 156 ? -6.853 -12.138 25.772 1.00 85.50 156 ILE A CA 1
ATOM 1118 C C . ILE A 1 156 ? -6.334 -10.707 25.989 1.00 85.50 156 ILE A C 1
ATOM 1120 O O . ILE A 1 156 ? -6.060 -9.974 25.036 1.00 85.50 156 ILE A O 1
ATOM 1124 N N . GLY A 1 157 ? -6.154 -10.313 27.253 1.00 82.12 157 GLY A N 1
ATOM 1125 C CA . GLY A 1 157 ? -5.760 -8.965 27.658 1.00 82.12 157 GLY A CA 1
ATOM 1126 C C . GLY A 1 157 ? -4.417 -8.512 27.076 1.00 82.12 157 GLY A C 1
ATOM 1127 O O . GLY A 1 157 ? -4.214 -7.313 26.898 1.00 82.12 157 GLY A O 1
ATOM 1128 N N . PHE A 1 158 ? -3.544 -9.451 26.689 1.00 83.94 158 PHE A N 1
ATOM 1129 C CA . PHE A 1 158 ? -2.258 -9.188 26.029 1.00 83.94 158 PHE A CA 1
ATOM 1130 C C . PHE A 1 158 ? -2.383 -8.370 24.733 1.00 83.94 158 PHE A C 1
ATOM 1132 O O . PHE A 1 158 ? -1.478 -7.599 24.396 1.00 83.94 158 PHE A O 1
ATOM 1139 N N . PHE A 1 159 ? -3.503 -8.516 24.021 1.00 84.75 159 PHE A N 1
ATOM 1140 C CA . PHE A 1 159 ? -3.761 -7.802 22.772 1.00 84.75 159 PHE A CA 1
ATOM 1141 C C . PHE A 1 159 ? -4.437 -6.447 22.975 1.00 84.75 159 PHE A C 1
ATOM 1143 O O . PHE A 1 159 ? -4.735 -5.792 21.989 1.00 84.75 159 PHE A O 1
ATOM 1150 N N . SER A 1 160 ? -4.676 -6.007 24.211 1.00 84.50 160 SER A N 1
ATOM 1151 C CA . SER A 1 160 ? -5.358 -4.738 24.489 1.00 84.50 160 SER A CA 1
ATOM 1152 C C . SER A 1 160 ? -4.581 -3.514 23.981 1.00 84.50 160 SER A C 1
ATOM 1154 O O . SER A 1 160 ? -3.358 -3.533 23.808 1.00 84.50 160 SER A O 1
ATOM 1156 N N . GLY A 1 161 ? -5.306 -2.418 23.771 1.00 85.19 161 GLY A N 1
ATOM 1157 C CA . GLY A 1 161 ? -4.766 -1.131 23.348 1.00 85.19 161 GLY A CA 1
ATOM 1158 C C . GLY A 1 161 ? -4.214 -1.143 21.922 1.00 85.19 161 GLY A C 1
ATOM 1159 O O . GLY A 1 161 ? -4.769 -1.763 21.014 1.00 85.19 161 GLY A O 1
ATOM 1160 N N . SER A 1 162 ? -3.084 -0.469 21.712 1.00 83.31 162 SER A N 1
ATOM 1161 C CA . SER A 1 162 ? -2.515 -0.219 20.381 1.00 83.31 162 SER A CA 1
ATOM 1162 C C . SER A 1 162 ? -2.046 -1.491 19.647 1.00 83.31 162 SER A C 1
ATOM 1164 O O . SER A 1 162 ? -1.847 -1.456 18.434 1.00 83.31 162 SER A O 1
ATOM 1166 N N . ARG A 1 163 ? -1.911 -2.628 20.351 1.00 88.00 163 ARG A N 1
ATOM 1167 C CA . ARG A 1 163 ? -1.585 -3.950 19.773 1.00 88.00 163 ARG A CA 1
ATOM 1168 C C . ARG A 1 163 ? -2.788 -4.635 19.125 1.00 88.00 163 ARG A C 1
ATOM 1170 O O . ARG A 1 163 ? -2.601 -5.470 18.246 1.00 88.00 163 ARG A O 1
ATOM 1177 N N . PHE A 1 164 ? -4.005 -4.268 19.524 1.00 89.00 164 PHE A N 1
ATOM 1178 C CA . PHE A 1 164 ? -5.227 -4.788 18.915 1.00 89.00 164 PHE A CA 1
ATOM 1179 C C . PHE A 1 164 ? -5.417 -4.248 17.498 1.00 89.00 164 PHE A C 1
ATOM 1181 O O . PHE A 1 164 ? -6.002 -4.909 16.642 1.00 89.00 164 PHE A O 1
ATOM 1188 N N . VAL A 1 165 ? -4.921 -3.033 17.243 1.00 90.38 165 VAL A N 1
ATOM 1189 C CA . VAL A 1 165 ? -5.208 -2.295 16.012 1.00 90.38 165 VAL A CA 1
ATOM 1190 C C . VAL A 1 165 ? -4.766 -3.056 14.754 1.00 90.38 165 VAL A C 1
ATOM 1192 O O . VAL A 1 165 ? -5.595 -3.188 13.854 1.00 90.38 165 VAL A O 1
ATOM 1195 N N . PRO A 1 166 ? -3.548 -3.627 14.658 1.00 89.69 166 PRO A N 1
ATOM 1196 C CA . PRO A 1 166 ? -3.179 -4.457 13.509 1.00 89.69 166 PRO A CA 1
ATOM 1197 C C . PRO A 1 166 ? -4.069 -5.696 13.319 1.00 89.69 166 PRO A C 1
ATOM 1199 O O . PRO A 1 166 ? -4.352 -6.060 12.182 1.00 89.69 166 PRO A O 1
ATOM 1202 N N . ILE A 1 167 ? -4.553 -6.309 14.407 1.00 91.00 167 ILE A N 1
ATOM 1203 C CA . ILE A 1 167 ? -5.379 -7.531 14.370 1.00 91.00 167 ILE A CA 1
ATOM 1204 C C . ILE A 1 167 ? -6.771 -7.227 13.817 1.00 91.00 167 ILE A C 1
ATOM 1206 O O . ILE A 1 167 ? -7.249 -7.900 12.908 1.00 91.00 167 ILE A O 1
ATOM 1210 N N . ILE A 1 168 ? -7.436 -6.193 14.334 1.00 92.25 168 ILE A N 1
ATOM 1211 C CA . ILE A 1 168 ? -8.752 -5.814 13.809 1.00 92.25 168 ILE A CA 1
ATOM 1212 C C . ILE A 1 168 ? -8.638 -5.262 12.386 1.00 92.25 168 ILE A C 1
ATOM 1214 O O . ILE A 1 168 ? -9.511 -5.505 11.556 1.00 92.25 168 ILE A O 1
ATOM 1218 N N . THR A 1 169 ? -7.541 -4.563 12.080 1.00 92.81 169 THR A N 1
ATOM 1219 C CA . THR A 1 169 ? -7.295 -4.028 10.739 1.00 92.81 169 THR A CA 1
ATOM 1220 C C . THR A 1 169 ? -7.133 -5.147 9.721 1.00 92.81 169 THR A C 1
ATOM 1222 O O . THR A 1 169 ? -7.747 -5.057 8.666 1.00 92.81 169 THR A O 1
ATOM 1225 N N . SER A 1 170 ? -6.387 -6.217 10.013 1.00 91.00 170 SER A N 1
ATOM 1226 C CA . SER A 1 170 ? -6.255 -7.344 9.079 1.00 91.00 170 SER A CA 1
ATOM 1227 C C . SER A 1 170 ? -7.595 -8.036 8.816 1.00 91.00 170 SER A C 1
ATOM 1229 O O . SER A 1 170 ? -7.931 -8.280 7.660 1.00 91.00 170 SER A O 1
ATOM 1231 N N . LEU A 1 171 ? -8.400 -8.276 9.855 1.00 93.06 171 LEU A N 1
ATOM 1232 C CA . LEU A 1 171 ? -9.725 -8.891 9.716 1.00 93.06 171 LEU A CA 1
ATOM 1233 C C . LEU A 1 171 ? -10.680 -8.042 8.870 1.00 93.06 171 LEU A C 1
ATOM 1235 O O . LEU A 1 171 ? -11.325 -8.549 7.953 1.00 93.06 171 LEU A O 1
ATOM 1239 N N . VAL A 1 172 ? -10.757 -6.739 9.146 1.00 94.19 172 VAL A N 1
ATOM 1240 C CA . VAL A 1 172 ? -11.629 -5.834 8.386 1.00 94.19 172 VAL A CA 1
ATOM 1241 C C . VAL A 1 172 ? -11.118 -5.666 6.957 1.00 94.19 172 VAL A C 1
ATOM 1243 O O . VAL A 1 172 ? -11.913 -5.685 6.022 1.00 94.19 172 VAL A O 1
ATOM 1246 N N . MET A 1 173 ? -9.804 -5.563 6.761 1.00 93.19 173 MET A N 1
ATOM 1247 C CA . MET A 1 173 ? -9.206 -5.435 5.431 1.00 93.19 173 MET A CA 1
ATOM 1248 C C . MET A 1 173 ? -9.337 -6.704 4.594 1.00 93.19 173 MET A C 1
ATOM 1250 O O . MET A 1 173 ? -9.399 -6.603 3.373 1.00 93.19 173 MET A O 1
ATOM 1254 N N . ALA A 1 174 ? -9.453 -7.877 5.218 1.00 92.00 174 ALA A N 1
ATOM 1255 C CA . ALA A 1 174 ? -9.809 -9.097 4.508 1.00 92.00 174 ALA A CA 1
ATOM 1256 C C . ALA A 1 174 ? -11.226 -9.004 3.914 1.00 92.00 174 ALA A C 1
ATOM 1258 O O . ALA A 1 174 ? -11.420 -9.302 2.738 1.00 92.00 174 ALA A O 1
ATOM 1259 N N . LEU A 1 175 ? -12.202 -8.510 4.684 1.00 92.56 175 LEU A N 1
ATOM 1260 C CA . LEU A 1 175 ? -13.565 -8.289 4.185 1.00 92.56 175 LEU A CA 1
ATOM 1261 C C . LEU A 1 175 ? -13.612 -7.192 3.115 1.00 92.56 175 LEU A C 1
ATOM 1263 O O . LEU A 1 175 ? -14.248 -7.370 2.079 1.00 92.56 175 LEU A O 1
ATOM 1267 N N . VAL A 1 176 ? -12.913 -6.075 3.336 1.00 91.31 176 VAL A N 1
ATOM 1268 C CA . VAL A 1 176 ? -12.816 -4.980 2.357 1.00 91.31 176 VAL A CA 1
ATOM 1269 C C . VAL A 1 176 ? -12.156 -5.466 1.067 1.00 91.31 176 VAL A C 1
ATOM 1271 O O . VAL A 1 176 ? -12.671 -5.186 -0.009 1.00 91.31 176 VAL A O 1
ATOM 1274 N N . GLY A 1 177 ? -11.071 -6.240 1.157 1.00 86.62 177 GLY A N 1
ATOM 1275 C CA . GLY A 1 177 ? -10.415 -6.851 0.001 1.00 86.62 177 GLY A CA 1
ATOM 1276 C C . GLY A 1 177 ? -11.345 -7.782 -0.768 1.00 86.62 177 GLY A C 1
ATOM 1277 O O . GLY A 1 177 ? -11.377 -7.723 -1.993 1.00 86.62 177 GLY A O 1
ATOM 1278 N N . ALA A 1 178 ? -12.166 -8.567 -0.066 1.00 87.44 178 ALA A N 1
ATOM 1279 C CA . ALA A 1 178 ? -13.149 -9.421 -0.716 1.00 87.44 178 ALA A CA 1
ATOM 1280 C C . ALA A 1 178 ? -14.230 -8.623 -1.456 1.00 87.44 178 ALA A C 1
ATOM 1282 O O . ALA A 1 178 ? -14.533 -8.914 -2.611 1.00 87.44 178 ALA A O 1
ATOM 1283 N N . LEU A 1 179 ? -14.770 -7.575 -0.830 1.00 88.00 179 LEU A N 1
ATOM 1284 C CA . LEU A 1 179 ? -15.744 -6.684 -1.466 1.00 88.00 179 LEU A CA 1
ATOM 1285 C C . LEU A 1 179 ? -15.149 -5.958 -2.678 1.00 88.00 179 LEU A C 1
ATOM 1287 O O . LEU A 1 179 ? -15.788 -5.891 -3.727 1.00 88.00 179 LEU A O 1
ATOM 1291 N N . LEU A 1 180 ? -13.921 -5.449 -2.555 1.00 85.44 180 LEU A N 1
ATOM 1292 C CA . LEU A 1 180 ? -13.217 -4.787 -3.651 1.00 85.44 180 LEU A CA 1
ATOM 1293 C C . LEU A 1 180 ? -12.919 -5.758 -4.794 1.00 85.44 180 LEU A C 1
ATOM 1295 O O . LEU A 1 180 ? -13.077 -5.377 -5.944 1.00 85.44 180 LEU A O 1
ATOM 1299 N N . ALA A 1 181 ? -12.578 -7.018 -4.521 1.00 81.19 181 ALA A N 1
ATOM 1300 C CA . ALA A 1 181 ? -12.369 -8.009 -5.577 1.00 81.19 181 ALA A CA 1
ATOM 1301 C C . ALA A 1 181 ? -13.616 -8.207 -6.466 1.00 81.19 181 ALA A C 1
ATOM 1303 O O . ALA A 1 181 ? -13.471 -8.470 -7.658 1.00 81.19 181 ALA A O 1
ATOM 1304 N N . PHE A 1 182 ? -14.827 -8.043 -5.918 1.00 79.19 182 PHE A N 1
ATOM 1305 C CA . PHE A 1 182 ? -16.077 -8.094 -6.687 1.00 79.19 182 PHE A CA 1
ATOM 1306 C C . PHE A 1 182 ? -16.455 -6.756 -7.325 1.00 79.19 182 PHE A C 1
ATOM 1308 O O . PHE A 1 182 ? -16.852 -6.722 -8.487 1.00 79.19 182 PHE A O 1
ATOM 1315 N N . ALA A 1 183 ? -16.372 -5.661 -6.567 1.00 81.00 183 ALA A N 1
ATOM 1316 C CA . ALA A 1 183 ? -16.860 -4.356 -7.005 1.00 81.00 183 ALA A CA 1
ATOM 1317 C C . ALA A 1 183 ? -15.878 -3.632 -7.937 1.00 81.00 183 ALA A C 1
ATOM 1319 O O . ALA A 1 183 ? -16.299 -2.934 -8.854 1.00 81.00 183 ALA A O 1
ATOM 1320 N N . TRP A 1 184 ? -14.572 -3.789 -7.716 1.00 77.50 184 TRP A N 1
ATOM 1321 C CA . TRP A 1 184 ? -13.542 -3.045 -8.438 1.00 77.50 184 TRP A CA 1
ATOM 1322 C C . TRP A 1 184 ? -13.487 -3.366 -9.938 1.00 77.50 184 TRP A C 1
ATOM 1324 O O . TRP A 1 184 ? -13.438 -2.417 -10.713 1.00 77.50 184 TRP A O 1
ATOM 1334 N N . PRO A 1 185 ? -13.606 -4.634 -10.385 1.00 70.00 185 PRO A N 1
ATOM 1335 C CA . PRO A 1 185 ? -13.759 -4.964 -11.804 1.00 70.00 185 PRO A CA 1
ATOM 1336 C C . PRO A 1 185 ? -14.894 -4.258 -12.551 1.00 70.00 185 PRO A C 1
ATOM 1338 O O . PRO A 1 185 ? -14.807 -4.097 -13.758 1.00 70.00 185 PRO A O 1
ATOM 1341 N N . VAL A 1 186 ? -15.971 -3.882 -11.855 1.00 70.38 186 VAL A N 1
ATOM 1342 C CA . VAL A 1 186 ? -17.126 -3.189 -12.456 1.00 70.38 186 VAL A CA 1
ATOM 1343 C C . VAL A 1 186 ? -16.855 -1.692 -12.604 1.00 70.38 186 VAL A C 1
ATOM 1345 O O . VAL A 1 186 ? -17.413 -1.034 -13.476 1.00 70.38 186 VAL A O 1
ATOM 1348 N N . VAL A 1 187 ? -16.043 -1.144 -11.699 1.00 72.25 187 VAL A N 1
ATOM 1349 C CA . VAL A 1 187 ? -15.738 0.289 -11.619 1.00 72.25 187 VAL A CA 1
ATOM 1350 C C . VAL A 1 187 ? -14.544 0.667 -12.504 1.00 72.25 187 VAL A C 1
ATOM 1352 O O . VAL A 1 187 ? -14.443 1.825 -12.908 1.00 72.25 187 VAL A O 1
ATOM 1355 N N . GLN A 1 188 ? -13.643 -0.284 -12.763 1.00 62.28 188 GLN A N 1
ATOM 1356 C CA . GLN A 1 188 ? -12.417 -0.109 -13.542 1.00 62.28 188 GLN A CA 1
ATOM 1357 C C . GLN A 1 188 ? -12.643 -0.277 -15.048 1.00 62.28 188 GLN A C 1
ATOM 1359 O O . GLN A 1 188 ? -12.072 0.545 -15.799 1.00 62.28 188 GLN A O 1
#

InterPro domains:
  IPR003352 Phosphotransferase system, EIIC [PF02378] (2-188)
  IPR013013 Phosphotransferase system, EIIC component, type 1 [PS51103] (1-188)
  IPR050429 Phosphotransferase System Glucose-Specific EIICBA [PTHR30009] (6-188)

Foldseek 3Di:
DQLCVLQVQLVVLVVQLPDPDHDPVCVVSNVVCPPPVNVVSSVVSNVSSVVCQLCLLLVLLLVLLLVLAPPPSVLSSVLLNLLLVLLLQLLLVCLCVLVEPVGNDDPVCCVPPVQFWDQRPNGIHGCPRNVSSNVSNVLLNVLLNVQQQAADPPVVRVCHHSNVSSVVSSVVSSVVSVVCSHVVVVVD

Secondary structure (DSSP, 8-state):
-HHHHHHHHHHHHHHHHT-SS--GGGHHHHHHHTSHHHHHHHHHHHHHHHHHHHTHHHHHHHHHHHHH-SS-HHHHHHHHHHHHHHHHHHHHHHHHTT-STT-S--TT-TTTSTTTEEEETTEEEE--HHHHHHHHHHHHHHHHHHHTT----GGGGGG-GGGHHHHHHHHHHHHHHHHHHHHHHHH-

Organism: Clostridium perfringens (NCBI:txid1502)

Sequence (188 aa):
PIAGILLGVGGALLGISGLNNPPAVYQPLIAFVSIPAVTAVLTIMKNVGDIIFGNLPLLFAVGVAVGLAKKDKGTAALASVFGFIVMNQVISSMLTLGLTQLGVVTAKEVGAYGTYVTTNLGIFTLNMSVFGGIIAGIVTALLHNKYHTIQLPQVIGFFSGSRFVPIITSLVMALVGALLAFAWPVVQ